Protein 3WMD (pdb70)

Foldseek 3Di:
DDWVLLQVLVVVLLVVLLVLDLCSNLVLADQFAWEPVAPPDDIQTGSVSSSVVSVFQSVQSKHKDKDRWGADPPVFKIKIKIKIKGQCPPCVVVCCVVVLAPQDVPSRRKMKIFIWMWIFGADPVSHTRYIHTHTGSVRMDIGD/DFFDDFVLLQVLVVVLLVVLLVLDLVSNLVQADQFAWEPVAPPDDIQTGSVSSSVVSVFCSVQNKHKDKDRWGADPPRFKIKIKIKIKGQCPPCVVVCVVVPLDPADPVRRPKMKIFIWMKIFTHGRVSHTRYIHTHTGSVRIDIGD

Solvent-accessible surface area: 12885 Å² total; per-residue (Å²): 69,93,23,138,22,9,29,99,54,1,43,43,3,6,132,52,4,37,82,38,74,28,97,33,0,14,99,3,15,3,117,85,0,42,1,30,29,3,10,40,48,115,78,32,81,25,103,110,45,2,78,63,37,7,81,49,8,29,58,0,126,7,136,18,120,37,40,144,11,0,0,0,37,43,62,42,29,0,0,0,31,3,31,3,48,0,45,4,72,66,12,0,62,76,15,25,148,114,57,27,21,166,42,30,152,54,51,58,115,2,82,0,59,12,35,3,0,9,9,0,93,3,28,92,83,0,48,5,84,30,3,55,7,4,2,0,45,34,10,12,76,39,86,85,129,214,117,15,82,19,118,41,3,21,151,60,2,45,40,4,6,138,67,5,56,80,38,74,23,85,25,0,7,85,3,3,0,85,114,1,41,2,31,26,1,11,40,52,109,75,34,70,16,57,122,41,0,83,61,41,8,90,46,5,31,58,0,136,8,147,14,1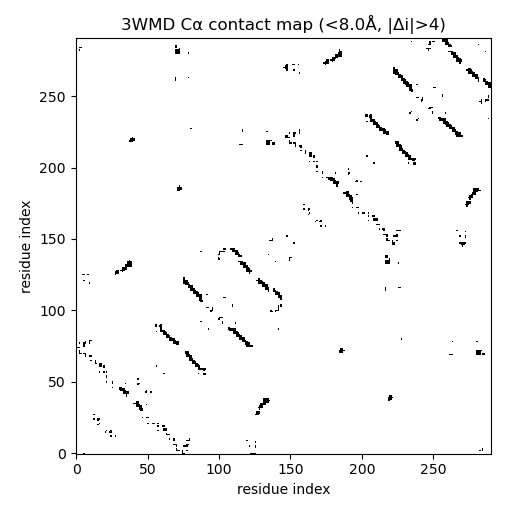38,36,42,110,1,0,0,0,38,41,34,26,21,0,0,0,26,5,48,6,41,6,46,8,78,72,12,0,58,85,14,30,161,120,58,23,26,135,59,17,144,53,55,60,106,1,114,1,49,16,32,5,0,11,11,0,100,0,31,53,78,4,48,1,124,44,3,63,6,6,1,0,47,59,12,12,68,22,74,77

CATH classification: 3.10.450.50

B-factor: mean 42.02, std 10.98, range [19.65, 90.3]

Radius of gyration: 19.84 Å; Cα contacts (8 Å, |Δi|>4): 700; chains: 2; bounding box: 39×44×58 Å

Organism: Streptomyces virginiae (NCBI:txid1961)

Structure (mmCIF, N/CA/C/O backbone):
data_3WMD
#
_entry.id   3WMD
#
_cell.length_a   38.784
_cell.length_b   56.610
_cell.length_c   106.973
_cell.angle_alpha   90.00
_cell.angle_beta   90.00
_cell.angle_gamma   90.00
#
_symmetry.space_group_name_H-M   'P 21 21 21'
#
loop_
_entity.id
_entity.type
_entity.pdbx_description
1 polymer 'Probable monensin biosynthesis isomerase'
2 water water
#
loop_
_atom_site.group_PDB
_atom_site.id
_atom_site.type_symbol
_atom_site.label_atom_id
_atom_site.label_alt_id
_atom_site.label_comp_id
_atom_site.label_asym_id
_atom_site.label_entity_id
_atom_site.label_seq_id
_atom_site.pdbx_PDB_ins_code
_atom_site.Cartn_x
_atom_site.Cartn_y
_atom_site.Cartn_z
_atom_site.occupancy
_atom_site.B_iso_or_equiv
_atom_site.auth_seq_id
_atom_site.auth_comp_id
_atom_site.auth_asym_id
_atom_site.auth_atom_id
_atom_site.pdbx_PDB_model_num
ATOM 1 N N . MET A 1 17 ? 27.182 37.786 31.629 1.00 38.93 1 MET A N 1
ATOM 2 C CA . MET A 1 17 ? 25.937 38.529 31.461 1.00 47.64 1 MET A CA 1
ATOM 3 C C . MET A 1 17 ? 25.100 38.561 32.733 1.00 32.12 1 MET A C 1
ATOM 4 O O . MET A 1 17 ? 24.718 37.517 33.263 1.00 41.47 1 MET A O 1
ATOM 9 N N . ASN A 1 18 ? 24.817 39.768 33.214 1.00 30.20 2 ASN A N 1
ATOM 10 C CA . ASN A 1 18 ? 23.901 39.955 34.332 1.00 34.36 2 ASN A CA 1
ATOM 11 C C . ASN A 1 18 ? 22.479 39.637 33.870 1.00 36.84 2 ASN A C 1
ATOM 12 O O . ASN A 1 18 ? 22.253 39.434 32.676 1.00 31.89 2 ASN A O 1
ATOM 17 N N . GLU A 1 19 ? 21.530 39.593 34.805 1.00 33.38 3 GLU A N 1
ATOM 18 C CA . GLU A 1 19 ? 20.152 39.192 34.495 1.00 37.14 3 GLU A CA 1
ATOM 19 C C . GLU A 1 19 ? 19.479 40.161 33.506 1.00 32.13 3 GLU A C 1
ATOM 20 O O . GLU A 1 19 ? 18.909 39.746 32.500 1.00 44.32 3 GLU A O 1
ATOM 26 N N . PHE A 1 20 ? 19.558 41.445 33.836 1.00 33.50 4 PHE A N 1
ATOM 27 C CA . PHE A 1 20 ? 19.128 42.568 33.034 1.00 39.82 4 PHE A CA 1
ATOM 28 C C . PHE A 1 20 ? 19.554 42.416 31.573 1.00 38.13 4 PHE A C 1
ATOM 29 O O . PHE A 1 20 ? 18.723 42.470 30.672 1.00 35.28 4 PHE A O 1
ATOM 37 N N . ALA A 1 21 ? 20.859 42.267 31.349 1.00 32.79 5 ALA A N 1
ATOM 38 C CA . ALA A 1 21 ? 21.417 42.054 30.012 1.00 36.78 5 ALA A CA 1
ATOM 39 C C . ALA A 1 21 ? 20.787 40.851 29.311 1.00 30.84 5 ALA A C 1
ATOM 40 O O . ALA A 1 21 ? 20.392 40.927 28.141 1.00 31.52 5 ALA A O 1
ATOM 42 N N . ARG A 1 22 ? 20.716 39.735 30.031 1.00 30.36 6 ARG A N 1
ATOM 43 C CA . ARG A 1 22 ? 20.149 38.505 29.494 1.00 32.90 6 ARG A CA 1
ATOM 44 C C . ARG A 1 22 ? 18.691 38.665 29.076 1.00 33.11 6 ARG A C 1
ATOM 45 O O . ARG A 1 22 ? 18.274 38.138 28.041 1.00 27.36 6 ARG A O 1
ATOM 53 N N . LYS A 1 23 ? 17.925 39.388 29.887 1.00 29.74 7 LYS A N 1
ATOM 54 C CA . LYS A 1 23 ? 16.512 39.627 29.608 1.00 33.63 7 LYS A CA 1
ATOM 55 C C . LYS A 1 23 ? 16.326 40.426 28.335 1.00 35.52 7 LYS A C 1
ATOM 56 O O . LYS A 1 23 ? 15.429 40.161 27.539 1.00 39.84 7 LYS A O 1
ATOM 62 N N . LYS A 1 24 ? 17.182 41.417 28.147 1.00 42.81 8 LYS A N 1
ATOM 63 C CA . LYS A 1 24 ? 17.031 42.322 27.021 1.00 37.98 8 LYS A CA 1
ATOM 64 C C . LYS A 1 24 ? 17.393 41.687 25.707 1.00 37.45 8 LYS A C 1
ATOM 65 O O . LYS A 1 24 ? 16.811 42.005 24.666 1.00 33.57 8 LYS A O 1
ATOM 71 N N . ARG A 1 25 ? 18.401 40.828 25.753 1.00 28.15 9 ARG A N 1
ATOM 72 C CA . ARG A 1 25 ? 18.780 40.044 24.593 1.00 35.26 9 ARG A CA 1
ATOM 73 C C . ARG A 1 25 ? 17.610 39.164 24.178 1.00 33.91 9 ARG A C 1
ATOM 74 O O . ARG A 1 25 ? 17.309 39.037 22.993 1.00 28.80 9 ARG A O 1
ATOM 82 N N . ALA A 1 26 ? 16.955 38.558 25.163 1.00 33.66 10 ALA A N 1
ATOM 83 C CA . ALA A 1 26 ? 15.785 37.728 24.905 1.00 34.97 10 ALA A CA 1
ATOM 84 C C . ALA A 1 26 ? 14.720 38.535 24.170 1.00 25.80 10 ALA A C 1
ATOM 85 O O . ALA A 1 26 ? 14.160 38.078 23.173 1.00 33.94 10 ALA A O 1
ATOM 87 N N . LEU A 1 27 ? 14.453 39.738 24.670 1.00 29.77 11 LEU A N 1
ATOM 88 C CA . LEU A 1 27 ? 13.536 40.671 24.018 1.00 31.21 11 LEU A CA 1
ATOM 89 C C . LEU A 1 27 ? 14.025 41.063 22.628 1.00 35.44 11 LEU A C 1
ATOM 90 O O . LEU A 1 27 ? 13.233 41.183 21.689 1.00 27.78 11 LEU A O 1
ATOM 95 N N . GLU A 1 28 ? 15.334 41.278 22.507 1.00 31.79 12 GLU A N 1
ATOM 96 C CA . GLU A 1 28 ? 15.932 41.674 21.238 1.00 26.92 12 GLU A CA 1
ATOM 97 C C . GLU A 1 28 ? 15.689 40.624 20.158 1.00 26.39 12 GLU A C 1
ATOM 98 O O . GLU A 1 28 ? 15.542 40.955 18.983 1.00 29.71 12 GLU A O 1
ATOM 104 N N . HIS A 1 29 ? 15.638 39.358 20.562 1.00 25.90 13 HIS A N 1
ATOM 105 C CA . HIS A 1 29 ? 15.406 38.267 19.622 1.00 30.68 13 HIS A CA 1
ATOM 106 C C . HIS A 1 29 ? 14.031 38.388 18.973 1.00 30.81 13 HIS A C 1
ATOM 107 O O . HIS A 1 29 ? 13.874 38.166 17.771 1.00 27.90 13 HIS A O 1
ATOM 114 N N . SER A 1 30 ? 13.036 38.743 19.777 1.00 28.09 14 SER A N 1
ATOM 115 C CA . SER A 1 30 ? 11.684 38.947 19.268 1.00 39.16 14 SER A CA 1
ATOM 116 C C . SER A 1 30 ? 11.625 40.173 18.355 1.00 33.49 14 SER A C 1
ATOM 117 O O . SER A 1 30 ? 10.933 40.169 17.333 1.00 35.21 14 SER A O 1
ATOM 120 N N . ARG A 1 31 ? 12.355 41.218 18.734 1.00 32.36 15 ARG A N 1
ATOM 121 C CA . ARG A 1 31 ? 12.401 42.461 17.966 1.00 30.77 15 ARG A CA 1
ATOM 122 C C . ARG A 1 31 ? 12.957 42.264 16.566 1.00 28.32 15 ARG A C 1
ATOM 123 O O . ARG A 1 31 ? 12.434 42.822 15.601 1.00 28.76 15 ARG A O 1
ATOM 131 N N . ARG A 1 32 ? 14.028 41.484 16.457 1.00 30.42 16 ARG A N 1
ATOM 132 C CA . ARG A 1 32 ? 14.678 41.283 15.168 1.00 29.56 16 ARG A CA 1
ATOM 133 C C . ARG A 1 32 ? 13.869 40.353 14.276 1.00 25.41 16 ARG A C 1
ATOM 134 O O . ARG A 1 32 ? 13.867 40.496 13.049 1.00 24.44 16 ARG A O 1
ATOM 142 N N . ILE A 1 33 ? 13.173 39.404 14.891 1.00 29.52 17 ILE A N 1
ATOM 143 C CA . ILE A 1 33 ? 12.228 38.587 14.145 1.00 39.47 17 ILE A CA 1
ATOM 144 C C . ILE A 1 33 ? 11.149 39.486 13.546 1.00 26.05 17 ILE A C 1
ATOM 145 O O . ILE A 1 33 ? 10.850 39.398 12.350 1.00 30.00 17 ILE A O 1
ATOM 150 N N . ASN A 1 34 ? 10.588 40.366 14.372 1.00 35.91 18 ASN A N 1
ATOM 151 C CA . ASN A 1 34 ? 9.557 41.298 13.917 1.00 35.48 18 ASN A CA 1
ATOM 152 C C . ASN A 1 34 ? 10.044 42.251 12.827 1.00 35.32 18 ASN A C 1
ATOM 153 O O . ASN A 1 34 ? 9.287 42.618 11.930 1.00 29.84 18 ASN A O 1
ATOM 158 N N . ALA A 1 35 ? 11.310 42.651 12.911 1.00 27.05 19 ALA A N 1
ATOM 159 C CA . ALA A 1 35 ? 11.900 43.547 11.922 1.00 31.61 19 ALA A CA 1
ATOM 160 C C . ALA A 1 35 ? 11.996 42.875 10.558 1.00 27.34 19 ALA A C 1
ATOM 161 O O . ALA A 1 35 ? 11.924 43.539 9.521 1.00 31.94 19 ALA A O 1
ATOM 163 N N . GLY A 1 36 ? 12.184 41.560 10.559 1.00 34.15 20 GLY A N 1
ATOM 164 C CA . GLY A 1 36 ? 12.184 40.799 9.324 1.00 33.92 20 GLY A CA 1
ATOM 165 C C . GLY A 1 36 ? 13.517 40.674 8.605 1.00 37.33 20 GLY A C 1
ATOM 166 O O . GLY A 1 36 ? 13.583 40.063 7.540 1.00 39.78 20 GLY A O 1
ATOM 167 N N . ASP A 1 37 ? 14.580 41.245 9.164 1.00 31.24 21 ASP A N 1
ATOM 168 C CA . ASP A 1 37 ? 15.895 41.115 8.539 1.00 33.93 21 ASP A CA 1
ATOM 169 C C . ASP A 1 37 ? 16.596 39.828 8.962 1.00 32.71 21 ASP A C 1
ATOM 170 O O . ASP A 1 37 ? 16.904 39.636 10.141 1.00 36.11 21 ASP A O 1
ATOM 175 N N . LEU A 1 38 ? 16.858 38.960 7.986 1.00 33.26 22 LEU A N 1
ATOM 176 C CA . LEU A 1 38 ? 17.468 37.658 8.240 1.00 34.66 22 LEU A CA 1
ATOM 177 C C . LEU A 1 38 ? 18.808 37.757 8.959 1.00 31.20 22 LEU A C 1
ATOM 178 O O . LEU A 1 38 ? 18.989 37.168 10.027 1.00 30.76 22 LEU A O 1
ATOM 183 N N . ASP A 1 39 ? 19.743 38.497 8.365 1.00 33.56 23 ASP A N 1
ATOM 184 C CA . ASP A 1 39 ? 21.091 38.634 8.915 1.00 30.81 23 ASP A CA 1
ATOM 185 C C . ASP A 1 39 ? 21.111 39.094 10.374 1.00 30.63 23 ASP A C 1
ATOM 186 O O . ASP A 1 39 ? 21.863 38.564 11.190 1.00 34.81 23 ASP A O 1
ATOM 191 N N . ALA A 1 40 ? 20.281 40.078 10.698 1.00 27.88 24 ALA A N 1
ATOM 192 C CA . ALA A 1 40 ? 20.241 40.632 12.050 1.00 25.12 24 ALA A CA 1
ATOM 193 C C . ALA A 1 40 ? 19.837 39.610 13.116 1.00 33.50 24 ALA A C 1
ATOM 194 O O . ALA A 1 40 ? 20.377 39.619 14.225 1.00 31.84 24 ALA A O 1
ATOM 196 N N . ILE A 1 41 ? 18.882 38.743 12.782 1.00 26.00 25 ILE A N 1
ATOM 197 C CA . ILE A 1 41 ? 18.492 37.646 13.665 1.00 25.48 25 ILE A CA 1
ATOM 198 C C . ILE A 1 41 ? 19.638 36.654 13.863 1.00 22.76 25 ILE A C 1
ATOM 199 O O . ILE A 1 41 ? 20.022 36.349 14.994 1.00 25.65 25 ILE A O 1
ATOM 204 N N . ILE A 1 42 ? 20.165 36.142 12.754 1.00 23.28 26 ILE A N 1
ATOM 205 C CA . ILE A 1 42 ? 21.241 35.153 12.776 1.00 31.82 26 ILE A CA 1
ATOM 206 C C . ILE A 1 42 ? 22.464 35.688 13.521 1.00 27.94 26 ILE A C 1
ATOM 207 O O . ILE A 1 42 ? 23.191 34.942 14.183 1.00 28.52 26 ILE A O 1
ATOM 212 N N . ASP A 1 43 ? 22.668 36.995 13.415 1.00 26.92 27 ASP A N 1
ATOM 213 C CA . ASP A 1 43 ? 23.767 37.681 14.081 1.00 31.81 27 ASP A CA 1
ATOM 214 C C . ASP A 1 43 ? 23.710 37.531 15.603 1.00 33.31 27 ASP A C 1
ATOM 215 O O . ASP A 1 43 ? 24.712 37.718 16.293 1.00 29.05 27 ASP A O 1
ATOM 220 N N . LEU A 1 44 ? 22.534 37.194 16.125 1.00 26.86 28 LEU A N 1
ATOM 221 C CA . LEU A 1 44 ? 22.368 36.973 17.559 1.00 29.57 28 LEU A CA 1
ATOM 222 C C . LEU A 1 44 ? 22.927 35.625 18.003 1.00 33.73 28 LEU A C 1
ATOM 223 O O . LEU A 1 44 ? 23.127 35.387 19.198 1.00 34.87 28 LEU A O 1
ATOM 228 N N . TYR A 1 45 ? 23.187 34.748 17.039 1.00 30.25 29 TYR A N 1
ATOM 229 C CA . TYR A 1 45 ? 23.575 33.374 17.339 1.00 33.12 29 TYR A CA 1
ATOM 230 C C . TYR A 1 45 ? 25.082 33.142 17.359 1.00 39.32 29 TYR A C 1
ATOM 231 O O . TYR A 1 45 ? 25.826 33.669 16.525 1.00 33.08 29 TYR A O 1
ATOM 240 N N . ALA A 1 46 ? 25.523 32.343 18.324 1.00 39.15 30 ALA A N 1
ATOM 241 C CA . ALA A 1 46 ? 26.909 31.910 18.392 1.00 33.52 30 ALA A CA 1
ATOM 242 C C . ALA A 1 46 ? 27.231 31.017 17.195 1.00 40.01 30 ALA A C 1
ATOM 243 O O . ALA A 1 46 ? 26.347 30.352 16.659 1.00 33.14 30 ALA A O 1
ATOM 245 N N . PRO A 1 47 ? 28.504 31.007 16.769 1.00 41.34 31 PRO A N 1
ATOM 246 C CA . PRO A 1 47 ? 28.985 30.218 15.628 1.00 38.41 31 PRO A CA 1
ATOM 247 C C . PRO A 1 47 ? 28.552 28.752 15.656 1.00 43.06 31 PRO A C 1
ATOM 248 O O . PRO A 1 47 ? 28.381 28.147 14.595 1.00 47.30 31 PRO A O 1
ATOM 252 N N . ASP A 1 48 ? 28.376 28.199 16.854 1.00 41.91 32 ASP A N 1
ATOM 253 C CA . ASP A 1 48 ? 28.012 26.796 17.022 1.00 42.03 32 ASP A CA 1
ATOM 254 C C . ASP A 1 48 ? 26.653 26.643 17.699 1.00 40.91 32 ASP A C 1
ATOM 255 O O . ASP A 1 48 ? 26.381 25.622 18.333 1.00 34.78 32 ASP A O 1
ATOM 260 N N . ALA A 1 49 ? 25.810 27.662 17.571 1.00 40.15 33 ALA A N 1
ATOM 261 C CA . ALA A 1 49 ? 24.511 27.672 18.233 1.00 33.32 33 ALA A CA 1
ATOM 262 C C . ALA A 1 49 ? 23.687 26.439 17.887 1.00 33.85 33 ALA A C 1
ATOM 263 O O . ALA A 1 49 ? 23.827 25.870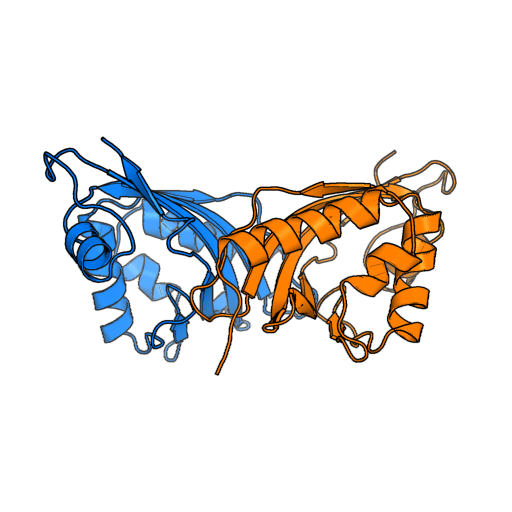 16.803 1.00 30.21 33 ALA A O 1
ATOM 265 N N . VAL A 1 50 ? 22.834 26.029 18.819 1.00 31.25 34 VAL A N 1
ATOM 266 C CA . VAL A 1 50 ? 21.905 24.935 18.580 1.00 28.88 34 VAL A CA 1
ATOM 267 C C . VAL A 1 50 ? 20.498 25.462 18.796 1.00 30.64 34 VAL A C 1
ATOM 268 O O . VAL A 1 50 ? 20.213 26.088 19.815 1.00 28.49 34 VAL A O 1
ATOM 272 N N . LEU A 1 51 ? 19.625 25.228 17.826 1.00 24.34 35 LEU A N 1
ATOM 273 C CA . LEU A 1 51 ? 18.249 25.685 17.932 1.00 35.00 35 LEU A CA 1
ATOM 274 C C . LEU A 1 51 ? 17.321 24.483 17.872 1.00 29.33 35 LEU A C 1
ATOM 275 O O . LEU A 1 51 ? 17.494 23.591 17.036 1.00 28.62 35 LEU A O 1
ATOM 280 N N . GLU A 1 52 ? 16.360 24.443 18.787 1.00 37.03 36 GLU A N 1
ATOM 281 C CA . GLU A 1 52 ? 15.320 23.428 18.759 1.00 28.33 36 GLU A CA 1
ATOM 282 C C . GLU A 1 52 ? 13.970 24.122 18.662 1.00 37.09 36 GLU A C 1
ATOM 283 O O . GLU A 1 52 ? 13.515 24.757 19.616 1.00 35.55 36 GLU A O 1
ATOM 289 N N . ASP A 1 53 ? 13.341 24.011 17.499 1.00 32.98 37 ASP A N 1
ATOM 290 C CA . ASP A 1 53 ? 12.085 24.704 17.249 1.00 38.47 37 ASP A CA 1
ATOM 291 C C . ASP A 1 53 ? 11.229 23.913 16.269 1.00 34.14 37 ASP A C 1
ATOM 292 O O . ASP A 1 53 ? 11.385 24.043 15.052 1.00 35.08 37 ASP A O 1
ATOM 297 N N . PRO A 1 54 ? 10.308 23.098 16.802 1.00 29.69 38 PRO A N 1
ATOM 298 C CA . PRO A 1 54 ? 10.051 22.993 18.242 1.00 33.61 38 PRO A CA 1
ATOM 299 C C . PRO A 1 54 ? 10.944 21.964 18.923 1.00 32.37 38 PRO A C 1
ATOM 300 O O . PRO A 1 54 ? 11.604 21.176 18.245 1.00 29.98 38 PRO A O 1
ATOM 304 N N . VAL A 1 55 ? 10.955 21.978 20.253 1.00 28.77 39 VAL A N 1
ATOM 305 C CA . VAL A 1 55 ? 11.643 20.950 21.027 1.00 34.33 39 VAL A CA 1
ATOM 306 C C . VAL A 1 55 ? 10.943 19.614 20.802 1.00 38.64 39 VAL A C 1
ATOM 307 O O . VAL A 1 55 ? 9.716 19.528 20.879 1.00 33.90 39 VAL A O 1
ATOM 311 N N . GLY A 1 56 ? 11.720 18.575 20.518 1.00 32.24 40 GLY A N 1
ATOM 312 C CA . GLY A 1 56 ? 11.152 17.279 20.191 1.00 33.35 40 GLY A CA 1
ATOM 313 C C . GLY A 1 56 ? 11.439 16.911 18.749 1.00 41.69 40 GLY A C 1
ATOM 314 O O . GLY A 1 56 ? 11.270 15.760 18.339 1.00 41.89 40 GLY A O 1
ATOM 315 N N . LEU A 1 57 ? 11.870 17.903 17.977 1.00 39.86 41 LEU A N 1
ATOM 316 C CA . LEU A 1 57 ? 12.289 17.684 16.600 1.00 34.70 41 LEU A CA 1
ATOM 317 C C . LEU A 1 57 ? 13.809 17.740 16.541 1.00 43.50 41 LEU A C 1
ATOM 318 O O . LEU A 1 57 ? 14.447 18.236 17.472 1.00 38.12 41 LEU A O 1
ATOM 323 N N . PRO A 1 58 ? 14.403 17.205 15.466 1.00 43.31 42 PRO A N 1
ATOM 324 C CA . PRO A 1 58 ? 15.864 17.264 15.384 1.00 44.60 42 PRO A CA 1
ATOM 325 C C . PRO A 1 58 ? 16.391 18.697 15.428 1.00 43.25 42 PRO A C 1
ATOM 326 O O . PRO A 1 58 ? 15.906 19.565 14.700 1.00 36.83 42 PRO A O 1
ATOM 330 N N . PRO A 1 59 ? 17.376 18.942 16.298 1.00 40.88 43 PRO A N 1
ATOM 331 C CA . PRO A 1 59 ? 18.038 20.239 16.457 1.00 44.19 43 PRO A CA 1
ATOM 332 C C . PRO A 1 59 ? 18.495 20.821 15.126 1.00 36.76 43 PRO A C 1
ATOM 333 O O . PRO A 1 59 ? 18.934 20.083 14.245 1.00 36.67 43 PRO A O 1
ATOM 337 N N . VAL A 1 60 ? 18.358 22.134 14.978 1.00 37.61 44 VAL A N 1
ATOM 338 C CA . VAL A 1 60 ? 18.938 22.846 13.850 1.00 37.97 44 VAL A CA 1
ATOM 339 C C . VAL A 1 60 ? 20.249 23.427 14.348 1.00 34.66 44 VAL A C 1
ATOM 340 O O . VAL A 1 60 ? 20.289 24.060 15.404 1.00 31.75 44 VAL A O 1
ATOM 344 N N . THR A 1 61 ? 21.329 23.193 13.612 1.00 38.39 45 THR A N 1
ATOM 345 C CA . THR A 1 61 ? 22.633 23.673 14.048 1.00 33.16 45 THR A CA 1
ATOM 346 C C . THR A 1 61 ? 23.468 24.154 12.867 1.00 40.32 45 THR A C 1
ATOM 347 O O . THR A 1 61 ? 23.426 23.568 11.782 1.00 42.30 45 THR A O 1
ATOM 351 N N . GLY A 1 62 ? 24.212 25.234 13.076 1.00 42.26 46 GLY A N 1
ATOM 352 C CA . GLY A 1 62 ? 25.008 25.812 12.011 1.00 38.61 46 GLY A CA 1
ATOM 353 C C . GLY A 1 62 ? 24.342 26.998 11.336 1.00 47.45 46 GLY A C 1
ATOM 354 O O . GLY A 1 62 ? 23.132 26.997 11.097 1.00 37.94 46 GLY A O 1
ATOM 355 N N . HIS A 1 63 ? 25.158 28.007 11.042 1.00 40.42 47 HIS A N 1
ATOM 356 C CA . HIS A 1 63 ? 24.778 29.223 10.323 1.00 41.20 47 HIS A CA 1
ATOM 357 C C . HIS A 1 63 ? 23.797 28.989 9.173 1.00 42.23 47 HIS A C 1
ATOM 358 O O . HIS A 1 63 ? 22.773 29.664 9.057 1.00 38.94 47 HIS A O 1
ATOM 365 N N . ASP A 1 64 ? 24.113 28.014 8.331 1.00 47.12 48 ASP A N 1
ATOM 366 C CA . ASP A 1 64 ? 23.374 27.801 7.095 1.00 37.14 48 ASP A CA 1
ATOM 367 C C . ASP A 1 64 ? 22.008 27.149 7.321 1.00 43.51 48 ASP A C 1
ATOM 368 O O . ASP A 1 64 ? 21.033 27.473 6.640 1.00 32.72 48 ASP A O 1
ATOM 373 N N . ALA A 1 65 ? 21.934 26.241 8.286 1.00 34.50 49 ALA A N 1
ATOM 374 C CA . ALA A 1 65 ? 20.666 25.612 8.633 1.00 32.82 49 ALA A CA 1
ATOM 375 C C . ALA A 1 65 ? 19.787 26.555 9.459 1.00 34.73 49 ALA A C 1
ATOM 376 O O . ALA A 1 65 ? 18.558 26.432 9.468 1.00 35.23 49 ALA A O 1
ATOM 378 N N . LEU A 1 66 ? 20.425 27.488 10.161 1.00 30.69 50 LEU A N 1
ATOM 379 C CA . LEU A 1 66 ? 19.705 28.501 10.929 1.00 39.61 50 LEU A CA 1
ATOM 380 C C . LEU A 1 66 ? 19.013 29.485 9.995 1.00 33.09 50 LEU A C 1
ATOM 381 O O . LEU A 1 66 ? 17.891 29.912 10.256 1.00 33.86 50 LEU A O 1
ATOM 386 N N . ARG A 1 67 ? 19.693 29.846 8.910 1.00 35.69 51 ARG A N 1
ATOM 387 C CA . ARG A 1 67 ? 19.107 30.706 7.883 1.00 36.31 51 ARG A CA 1
ATOM 388 C C . ARG A 1 67 ? 17.916 30.028 7.203 1.00 38.41 51 ARG A C 1
ATOM 389 O O . ARG A 1 67 ? 16.852 30.631 7.032 1.00 29.13 51 ARG A O 1
ATOM 397 N N . ALA A 1 68 ? 18.101 28.770 6.817 1.00 30.60 52 ALA A N 1
ATOM 398 C CA . ALA A 1 68 ? 17.043 28.016 6.153 1.00 36.66 52 ALA A CA 1
ATOM 399 C C . ALA A 1 68 ? 15.861 27.751 7.083 1.00 29.78 52 ALA A C 1
ATOM 400 O O . ALA A 1 68 ? 14.751 27.495 6.622 1.00 40.40 52 ALA A O 1
ATOM 402 N N . HIS A 1 69 ? 16.096 27.808 8.391 1.00 34.19 53 HIS A N 1
ATOM 403 C CA . HIS A 1 69 ? 15.008 27.654 9.349 1.00 33.23 53 HIS A CA 1
ATOM 404 C C . HIS A 1 69 ? 14.159 28.917 9.428 1.00 35.20 53 HIS A C 1
ATOM 405 O O . HIS A 1 69 ? 12.934 28.842 9.492 1.00 31.59 53 HIS A O 1
ATOM 412 N N . TYR A 1 70 ? 14.814 30.076 9.427 1.00 31.94 54 TYR A N 1
ATOM 413 C CA . TYR A 1 70 ? 14.116 31.348 9.607 1.00 32.70 54 TYR A CA 1
ATOM 414 C C . TYR A 1 70 ? 13.571 31.955 8.309 1.00 35.97 54 TYR A C 1
ATOM 415 O O . TYR A 1 70 ? 12.642 32.764 8.343 1.00 34.80 54 TYR A O 1
ATOM 424 N N . GLU A 1 71 ? 14.135 31.557 7.172 1.00 34.33 55 GLU A N 1
ATOM 425 C CA . GLU A 1 71 ? 13.719 32.110 5.878 1.00 39.92 55 GLU A CA 1
ATOM 426 C C . GLU A 1 71 ? 12.225 31.925 5.534 1.00 35.31 55 GLU A C 1
ATOM 427 O O . GLU A 1 71 ? 11.569 32.875 5.105 1.00 36.43 55 GLU A O 1
ATOM 433 N N . PRO A 1 72 ? 11.676 30.712 5.722 1.00 37.54 56 PRO A N 1
ATOM 434 C CA . PRO A 1 72 ? 10.235 30.594 5.458 1.00 34.49 56 PRO A CA 1
ATOM 435 C C . PRO A 1 72 ? 9.348 31.321 6.476 1.00 35.47 56 PRO A C 1
ATOM 436 O O . PRO A 1 72 ? 8.242 31.737 6.122 1.00 36.03 56 PRO A O 1
ATOM 440 N N . LEU A 1 73 ? 9.818 31.468 7.712 1.00 36.15 57 LEU A N 1
ATOM 441 C CA . LEU A 1 73 ? 9.066 32.208 8.724 1.00 31.44 57 LEU A CA 1
ATOM 442 C C . LEU A 1 73 ? 8.973 33.687 8.357 1.00 36.51 57 LEU A C 1
ATOM 443 O O . LEU A 1 73 ? 7.922 34.308 8.507 1.00 27.23 57 LEU A O 1
ATOM 448 N N . LEU A 1 74 ? 10.082 34.242 7.876 1.00 27.84 58 LEU A N 1
ATOM 449 C CA . LEU A 1 74 ? 10.132 35.638 7.443 1.00 30.68 58 LEU A CA 1
ATOM 450 C C . LEU A 1 74 ? 9.214 35.873 6.247 1.00 35.50 58 LEU A C 1
ATOM 451 O O . LEU A 1 74 ? 8.555 36.911 6.148 1.00 36.91 58 LEU A O 1
ATOM 456 N N . ALA A 1 75 ? 9.176 34.900 5.343 1.00 34.07 59 ALA A N 1
ATOM 457 C CA . ALA A 1 75 ? 8.282 34.954 4.193 1.00 31.89 59 ALA A CA 1
ATOM 458 C C . ALA A 1 75 ? 6.833 34.941 4.655 1.00 40.15 59 ALA A C 1
ATOM 459 O O . ALA A 1 75 ? 5.962 35.549 4.030 1.00 33.96 59 ALA A O 1
ATOM 461 N N . ALA A 1 76 ? 6.584 34.241 5.758 1.00 34.23 60 ALA A N 1
ATOM 462 C CA . ALA A 1 76 ? 5.250 34.162 6.341 1.00 38.76 60 ALA A CA 1
ATOM 463 C C . ALA A 1 76 ? 4.907 35.435 7.110 1.00 35.27 60 ALA A C 1
ATOM 464 O O . ALA A 1 76 ? 3.807 35.560 7.654 1.00 29.69 60 ALA A O 1
ATOM 466 N N . HIS A 1 77 ? 5.856 36.369 7.146 1.00 32.07 61 HIS A N 1
ATOM 467 C CA . HIS A 1 77 ? 5.692 37.647 7.843 1.00 36.55 61 HIS A CA 1
ATOM 468 C C . HIS A 1 77 ? 5.370 37.440 9.320 1.00 38.23 61 HIS A C 1
ATOM 469 O O . HIS A 1 77 ? 4.471 38.075 9.879 1.00 30.19 61 HIS A O 1
ATOM 476 N N . LEU A 1 78 ? 6.129 36.538 9.934 1.00 31.06 62 LEU A N 1
ATOM 477 C CA . LEU A 1 78 ? 5.987 36.199 11.344 1.00 29.51 62 LEU A CA 1
ATOM 478 C C . LEU A 1 78 ? 6.084 37.424 12.245 1.00 40.11 62 LEU A C 1
ATOM 479 O O . LEU A 1 78 ? 7.014 38.231 12.132 1.00 32.43 62 LEU A O 1
ATOM 484 N N . ARG A 1 79 ? 5.105 37.557 13.134 1.00 34.86 63 ARG A N 1
ATOM 485 C CA . ARG A 1 79 ? 5.089 38.628 14.121 1.00 37.17 63 ARG A CA 1
ATOM 486 C C . ARG A 1 79 ? 5.095 38.035 15.512 1.00 33.52 63 ARG A C 1
ATOM 487 O O . ARG A 1 79 ? 4.289 37.160 15.824 1.00 37.90 63 ARG A O 1
ATOM 495 N N . GLU A 1 80 ? 5.998 38.514 16.355 1.00 40.21 64 GLU A N 1
ATOM 496 C CA . GLU A 1 80 ? 6.039 38.029 17.723 1.00 42.43 64 GLU A CA 1
ATOM 497 C C . GLU A 1 80 ? 5.690 39.120 18.709 1.00 47.46 64 GLU A C 1
ATOM 498 O O . GLU A 1 80 ? 6.152 40.256 18.593 1.00 45.67 64 GLU A O 1
ATOM 504 N N . GLU A 1 81 ? 4.862 38.769 19.681 1.00 37.33 65 GLU A N 1
ATOM 505 C CA . GLU A 1 81 ? 4.700 39.624 20.835 1.00 41.14 65 GLU A CA 1
ATOM 506 C C . GLU A 1 81 ? 5.231 38.917 22.070 1.00 45.46 65 GLU A C 1
ATOM 507 O O . GLU A 1 81 ? 4.815 37.808 22.428 1.00 45.00 65 GLU A O 1
ATOM 513 N N . ALA A 1 82 ? 6.191 39.567 22.700 1.00 43.96 66 ALA A N 1
ATOM 514 C CA . ALA A 1 82 ? 6.877 38.953 23.808 1.00 43.95 66 ALA A CA 1
ATOM 515 C C . ALA A 1 82 ? 6.339 39.476 25.125 1.00 42.63 66 ALA A C 1
ATOM 516 O O . ALA A 1 82 ? 6.043 40.664 25.267 1.00 42.79 66 ALA A O 1
ATOM 518 N N . ALA A 1 83 ? 6.206 38.570 26.084 1.00 42.09 67 ALA A N 1
ATOM 519 C CA . ALA A 1 83 ? 5.865 38.946 27.443 1.00 42.91 67 ALA A CA 1
ATOM 520 C C . ALA A 1 83 ? 7.151 39.335 28.156 1.00 40.56 67 ALA A C 1
ATOM 521 O O . ALA A 1 83 ? 8.228 39.325 27.557 1.00 42.67 67 ALA A O 1
ATOM 523 N N . GLU A 1 84 ? 7.047 39.675 29.434 1.00 42.39 68 GLU A N 1
ATOM 524 C CA . GLU A 1 84 ? 8.238 40.004 30.204 1.00 48.56 68 GLU A CA 1
ATOM 525 C C . GLU A 1 84 ? 9.015 38.742 30.568 1.00 41.06 68 GLU A C 1
ATOM 526 O O . GLU A 1 84 ? 8.453 37.790 31.110 1.00 38.89 68 GLU A O 1
ATOM 532 N N . PRO A 1 85 ? 10.318 38.735 30.266 1.00 41.86 69 PRO A N 1
ATOM 533 C CA . PRO A 1 85 ? 11.150 37.544 30.434 1.00 37.16 69 PRO A CA 1
ATOM 534 C C . PRO A 1 85 ? 11.550 37.373 31.888 1.00 39.12 69 PRO A C 1
ATOM 535 O O . PRO A 1 85 ? 11.320 38.274 32.696 1.00 37.09 69 PRO A O 1
ATOM 539 N N . VAL A 1 86 ? 12.124 36.219 32.213 1.00 30.04 70 VAL A N 1
ATOM 540 C CA . VAL A 1 86 ? 12.779 36.030 33.497 1.00 27.14 70 VAL A CA 1
ATOM 541 C C . VAL A 1 86 ? 14.189 35.554 33.221 1.00 34.16 70 VAL A C 1
ATOM 542 O O . VAL A 1 86 ? 14.498 35.112 32.113 1.00 29.08 70 VAL A O 1
ATOM 546 N N . ALA A 1 87 ? 15.046 35.658 34.227 1.00 31.93 71 ALA A N 1
ATOM 547 C CA . ALA A 1 87 ? 16.404 35.160 34.114 1.00 33.19 71 ALA A CA 1
ATOM 548 C C . ALA A 1 87 ? 16.629 34.080 35.159 1.00 32.56 71 ALA A C 1
ATOM 549 O O . ALA A 1 87 ? 16.048 34.121 36.244 1.00 36.31 71 ALA A O 1
ATOM 551 N N . GLY A 1 88 ? 17.470 33.108 34.835 1.00 31.54 72 GLY A N 1
ATOM 552 C CA . GLY A 1 88 ? 17.872 32.131 35.825 1.00 38.75 72 GLY A CA 1
ATOM 553 C C . GLY A 1 88 ? 19.042 32.667 36.626 1.00 40.34 72 GLY A C 1
ATOM 554 O O . GLY A 1 88 ? 19.798 33.510 36.139 1.00 47.96 72 GLY A O 1
ATOM 555 N N . GLN A 1 89 ? 19.196 32.180 37.854 1.00 37.93 73 GLN A N 1
ATOM 556 C CA . GLN A 1 89 ? 20.324 32.568 38.696 1.00 42.53 73 GLN A CA 1
ATOM 557 C C . GLN A 1 89 ? 21.556 31.749 38.340 1.00 34.37 73 GLN A C 1
ATOM 558 O O . GLN A 1 89 ? 22.256 31.259 39.229 1.00 38.11 73 GLN A O 1
ATOM 564 N N . ASP A 1 90 ? 21.826 31.602 37.046 1.00 45.52 74 ASP A N 1
ATOM 565 C CA . ASP A 1 90 ? 22.886 30.706 36.593 1.00 34.24 74 ASP A CA 1
ATOM 566 C C . ASP A 1 90 ? 23.803 31.332 35.545 1.00 40.77 74 ASP A C 1
ATOM 567 O O . ASP A 1 90 ? 24.591 30.631 34.902 1.00 44.52 74 ASP A O 1
ATOM 572 N N . ALA A 1 91 ? 23.668 32.644 35.367 1.00 43.30 75 ALA A N 1
ATOM 573 C CA . ALA A 1 91 ? 24.512 33.433 34.464 1.00 42.27 75 ALA A CA 1
ATOM 574 C C . ALA A 1 91 ? 24.318 33.201 32.961 1.00 44.85 75 ALA A C 1
ATOM 575 O O . ALA A 1 91 ? 24.961 33.874 32.156 1.00 45.73 75 ALA A O 1
ATOM 577 N N . THR A 1 92 ? 23.446 32.271 32.570 1.00 36.97 76 THR A N 1
ATOM 578 C CA . THR A 1 92 ? 23.262 31.994 31.141 1.00 36.96 76 THR A CA 1
ATOM 579 C C . THR A 1 92 ? 21.824 32.042 30.622 1.00 34.03 76 THR A C 1
ATOM 580 O O . THR A 1 92 ? 21.597 32.397 29.467 1.00 34.85 76 THR A O 1
ATOM 584 N N . HIS A 1 93 ? 20.858 31.677 31.458 1.00 37.44 77 HIS A N 1
ATOM 585 C CA . HIS A 1 93 ? 19.491 31.496 30.973 1.00 37.13 77 HIS A CA 1
ATOM 586 C C . HIS A 1 93 ? 18.610 32.741 31.021 1.00 33.24 77 HIS A C 1
ATOM 587 O O . HIS A 1 93 ? 18.693 33.553 31.946 1.00 32.88 77 HIS A O 1
ATOM 594 N N . ALA A 1 94 ? 17.776 32.877 29.994 1.00 32.92 78 ALA A N 1
ATOM 595 C CA . ALA A 1 94 ? 16.619 33.755 30.032 1.00 33.89 78 ALA A CA 1
ATOM 596 C C . ALA A 1 94 ? 15.473 32.983 29.405 1.00 32.15 78 ALA A C 1
ATOM 597 O O . ALA A 1 94 ? 15.656 32.300 28.395 1.00 32.20 78 ALA A O 1
ATOM 599 N N . LEU A 1 95 ? 14.299 33.070 30.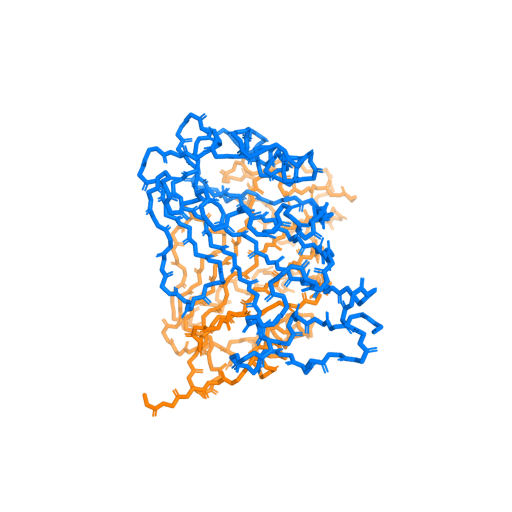015 1.00 30.30 79 LEU A N 1
ATOM 600 C CA . LEU A 1 95 ? 13.121 32.418 29.472 1.00 30.41 79 LEU A CA 1
ATOM 601 C C . LEU A 1 95 ? 12.123 33.491 29.094 1.00 36.71 79 LEU A C 1
ATOM 602 O O . LEU A 1 95 ? 12.009 34.509 29.777 1.00 34.59 79 LEU A O 1
ATOM 607 N N . ILE A 1 96 ? 11.408 33.272 28.000 1.00 32.83 80 ILE A N 1
ATOM 608 C CA . ILE A 1 96 ? 10.463 34.267 27.531 1.00 33.63 80 ILE A CA 1
ATOM 609 C C . ILE A 1 96 ? 9.273 33.600 26.860 1.00 30.88 80 ILE A C 1
ATOM 610 O O . ILE A 1 96 ? 9.428 32.654 26.087 1.00 30.30 80 ILE A O 1
ATOM 615 N N . GLN A 1 97 ? 8.077 34.073 27.185 1.00 33.44 81 GLN A N 1
ATOM 616 C CA . GLN A 1 97 ? 6.882 33.531 26.567 1.00 31.55 81 GLN A CA 1
ATOM 617 C C . GLN A 1 97 ? 6.566 34.335 25.318 1.00 33.22 81 GLN A C 1
ATOM 618 O O . GLN A 1 97 ? 6.598 35.568 25.338 1.00 37.49 81 GLN A O 1
ATOM 624 N N . ILE A 1 98 ? 6.257 33.632 24.235 1.00 29.75 82 ILE A N 1
ATOM 625 C CA . ILE A 1 98 ? 6.061 34.272 22.941 1.00 36.25 82 ILE A CA 1
ATOM 626 C C . ILE A 1 98 ? 4.758 33.856 22.263 1.00 39.86 82 ILE A C 1
ATOM 627 O O . ILE A 1 98 ? 4.501 32.670 22.041 1.00 36.53 82 ILE A O 1
ATOM 632 N N . SER A 1 99 ? 3.928 34.846 21.960 1.00 37.49 83 SER A N 1
ATOM 633 C CA . SER A 1 99 ? 2.751 34.621 21.139 1.00 40.99 83 SER A CA 1
ATOM 634 C C . SER A 1 99 ? 3.069 35.145 19.749 1.00 38.53 83 SER A C 1
ATOM 635 O O . SER A 1 99 ? 3.497 36.290 19.590 1.00 44.48 83 SER A O 1
ATOM 638 N N . SER A 1 100 ? 2.877 34.302 18.744 1.00 34.58 84 SER A N 1
ATOM 639 C CA . SER A 1 100 ? 3.256 34.665 17.391 1.00 37.93 84 SER A CA 1
ATOM 640 C C . SER A 1 100 ? 2.120 34.434 16.404 1.00 35.77 84 SER A C 1
ATOM 641 O O . SER A 1 100 ? 1.281 33.553 16.597 1.00 31.82 84 SER A O 1
ATOM 644 N N . VAL A 1 101 ? 2.089 35.249 15.356 1.00 33.91 85 VAL A N 1
ATOM 645 C CA . VAL A 1 101 ? 1.126 35.066 14.285 1.00 32.21 85 VAL A CA 1
ATOM 646 C C . VAL A 1 101 ? 1.842 35.221 12.945 1.00 36.18 85 VAL A C 1
ATOM 647 O O . VAL A 1 101 ? 2.729 36.068 12.786 1.00 33.62 85 VAL A O 1
ATOM 651 N N . MET A 1 102 ? 1.494 34.366 11.994 1.00 29.44 86 MET A N 1
ATOM 652 C CA . MET A 1 102 ? 2.119 34.413 10.684 1.00 34.89 86 MET A CA 1
ATOM 653 C C . MET A 1 102 ? 1.133 33.952 9.626 1.00 30.92 86 MET A C 1
ATOM 654 O O . MET A 1 102 ? 0.201 33.203 9.920 1.00 39.98 86 MET A O 1
ATOM 659 N N . ASP A 1 103 ? 1.334 34.418 8.400 1.00 31.82 87 ASP A N 1
ATOM 660 C CA . ASP A 1 103 ? 0.528 33.963 7.280 1.00 37.82 87 ASP A CA 1
ATOM 661 C C . ASP A 1 103 ? 0.654 32.452 7.157 1.00 42.30 87 ASP A C 1
ATOM 662 O O . ASP A 1 103 ? 1.716 31.884 7.426 1.00 34.44 87 ASP A O 1
ATOM 667 N N . TYR A 1 104 ? -0.437 31.800 6.771 1.00 36.42 88 TYR A N 1
ATOM 668 C CA . TYR A 1 104 ? -0.456 30.346 6.692 1.00 42.14 88 TYR A CA 1
ATOM 669 C C . TYR A 1 104 ? 0.614 29.809 5.741 1.00 36.76 88 TYR A C 1
ATOM 670 O O . TYR A 1 104 ? 1.249 28.793 6.018 1.00 40.42 88 TYR A O 1
ATOM 679 N N . LEU A 1 105 ? 0.815 30.503 4.627 1.00 33.98 89 LEU A N 1
ATOM 680 C CA . LEU A 1 105 ? 1.848 30.131 3.670 1.00 43.32 89 LEU A CA 1
ATOM 681 C C . LEU A 1 105 ? 3.147 30.866 4.016 1.00 36.54 89 LEU A C 1
ATOM 682 O O . LEU A 1 105 ? 3.113 32.022 4.439 1.00 37.83 89 LEU A O 1
ATOM 687 N N . PRO A 1 106 ? 4.304 30.216 3.816 1.00 39.10 90 PRO A N 1
ATOM 688 C CA . PRO A 1 106 ? 4.534 28.912 3.191 1.00 41.03 90 PRO A CA 1
ATOM 689 C C . PRO A 1 106 ? 4.713 27.748 4.168 1.00 40.51 90 PRO A C 1
ATOM 690 O O . PRO A 1 106 ? 4.880 26.622 3.704 1.00 45.12 90 PRO A O 1
ATOM 694 N N . VAL A 1 107 ? 4.681 27.998 5.475 1.00 44.13 91 VAL A N 1
ATOM 695 C CA . VAL A 1 107 ? 5.019 26.958 6.454 1.00 37.36 91 VAL A CA 1
ATOM 696 C C . VAL A 1 107 ? 3.827 26.089 6.870 1.00 41.78 91 VAL A C 1
ATOM 697 O O . VAL A 1 107 ? 3.991 24.902 7.164 1.00 39.62 91 VAL A O 1
ATOM 701 N N . GLY A 1 108 ? 2.638 26.686 6.900 1.00 36.38 92 GLY A N 1
ATOM 702 C CA . GLY A 1 108 ? 1.408 25.965 7.199 1.00 45.23 92 GLY A CA 1
ATOM 703 C C . GLY A 1 108 ? 1.279 24.570 6.613 1.00 44.15 92 GLY A C 1
ATOM 704 O O . GLY A 1 108 ? 1.071 23.606 7.351 1.00 48.12 92 GLY A O 1
ATOM 705 N N . PRO A 1 109 ? 1.401 24.455 5.282 1.00 46.61 93 PRO A N 1
ATOM 706 C CA . PRO A 1 109 ? 1.372 23.153 4.610 1.00 48.89 93 PRO A CA 1
ATOM 707 C C . PRO A 1 109 ? 2.319 22.123 5.226 1.00 46.72 93 PRO A C 1
ATOM 708 O O . PRO A 1 109 ? 1.967 20.945 5.261 1.00 47.94 93 PRO A O 1
ATOM 712 N N . LEU A 1 110 ? 3.488 22.549 5.695 1.00 44.03 94 LEU A N 1
ATOM 713 C CA . LEU A 1 110 ? 4.386 21.644 6.409 1.00 47.62 94 LEU A CA 1
ATOM 714 C C . LEU A 1 110 ? 3.709 21.137 7.682 1.00 50.94 94 LEU A C 1
ATOM 715 O O . LEU A 1 110 ? 3.610 19.927 7.898 1.00 50.08 94 LEU A O 1
ATOM 720 N N . TYR A 1 111 ? 3.233 22.063 8.510 1.00 48.72 95 TYR A N 1
ATOM 721 C CA . TYR A 1 111 ? 2.586 21.700 9.769 1.00 50.22 95 TYR A CA 1
ATOM 722 C C . TYR A 1 111 ? 1.386 20.779 9.536 1.00 53.82 95 TYR A C 1
ATOM 723 O O . TYR A 1 111 ? 1.244 19.754 10.207 1.00 55.71 95 TYR A O 1
ATOM 732 N N . ALA A 1 112 ? 0.543 21.141 8.571 1.00 49.20 96 ALA A N 1
ATOM 733 C CA . ALA A 1 112 ? -0.651 20.362 8.233 1.00 52.02 96 ALA A CA 1
ATOM 734 C C . ALA A 1 112 ? -0.315 18.928 7.835 1.00 57.57 96 ALA A C 1
ATOM 735 O O . ALA A 1 112 ? -1.079 17.999 8.103 1.00 61.66 96 ALA A O 1
ATOM 737 N N . GLU A 1 113 ? 0.833 18.763 7.188 1.00 54.14 97 GLU A N 1
ATOM 738 C CA . GLU A 1 113 ? 1.307 17.457 6.755 1.00 58.58 97 GLU A CA 1
ATOM 739 C C . GLU A 1 113 ? 1.525 16.546 7.960 1.00 60.53 97 GLU A C 1
ATOM 740 O O . GLU A 1 113 ? 0.977 15.445 8.031 1.00 65.50 97 GLU A O 1
ATOM 746 N N . ARG A 1 114 ? 2.322 17.026 8.909 1.00 58.61 98 ARG A N 1
ATOM 747 C CA . ARG A 1 114 ? 2.667 16.269 10.108 1.00 53.09 98 ARG A CA 1
ATOM 748 C C . ARG A 1 114 ? 1.463 16.024 11.012 1.00 59.99 98 ARG A C 1
ATOM 749 O O . ARG A 1 114 ? 1.543 15.255 11.970 1.00 63.66 98 ARG A O 1
ATOM 757 N N . GLY A 1 115 ? 0.352 16.689 10.713 1.00 52.03 99 GLY A N 1
ATOM 758 C CA . GLY A 1 115 ? -0.857 16.530 11.497 1.00 58.56 99 GLY A CA 1
ATOM 759 C C . GLY A 1 115 ? -0.867 17.389 12.747 1.00 57.90 99 GLY A C 1
ATOM 760 O O . GLY A 1 115 ? -1.407 16.991 13.780 1.00 62.68 99 GLY A O 1
ATOM 761 N N . TRP A 1 116 ? -0.272 18.574 12.650 1.00 51.97 100 TRP A N 1
ATOM 762 C CA . TRP A 1 116 ? -0.204 19.497 13.777 1.00 49.24 100 TRP A CA 1
ATOM 763 C C . TRP A 1 116 ? -1.364 20.482 13.716 1.00 53.91 100 TRP A C 1
ATOM 764 O O . TRP A 1 116 ? -1.675 21.158 14.699 1.00 48.79 100 TRP A O 1
ATOM 775 N N . LEU A 1 117 ? -1.995 20.557 12.548 1.00 54.91 101 LEU A N 1
ATOM 776 C CA . LEU A 1 117 ? -3.164 21.406 12.340 1.00 54.38 101 LEU A CA 1
ATOM 777 C C . LEU A 1 117 ? -3.910 20.966 11.083 1.00 59.30 101 LEU A C 1
ATOM 778 O O . LEU A 1 117 ? -3.344 20.288 10.228 1.00 60.11 101 LEU A O 1
ATOM 783 N N . LYS A 1 118 ? -5.176 21.351 10.971 1.00 55.86 102 LYS A N 1
ATOM 784 C CA . LYS A 1 118 ? -5.971 21.006 9.796 1.00 63.62 102 LYS A CA 1
ATOM 785 C C . LYS A 1 118 ? -5.910 22.109 8.741 1.00 59.73 102 LYS A C 1
ATOM 786 O O . LYS A 1 118 ? -6.227 23.265 9.022 1.00 59.32 102 LYS A O 1
ATOM 792 N N . ALA A 1 119 ? -5.507 21.736 7.529 1.00 59.94 103 ALA A N 1
ATOM 793 C CA . ALA A 1 119 ? -5.344 22.678 6.423 1.00 58.74 103 ALA A CA 1
ATOM 794 C C . ALA A 1 119 ? -6.636 23.433 6.114 1.00 61.69 103 ALA A C 1
ATOM 795 O O . ALA A 1 119 ? -7.708 22.834 6.058 1.00 64.84 103 ALA A O 1
ATOM 797 N N . PRO A 1 120 ? -6.532 24.753 5.887 1.00 56.01 104 PRO A N 1
ATOM 798 C CA . PRO A 1 120 ? -7.703 25.631 5.815 1.00 62.73 104 PRO A CA 1
ATOM 799 C C . PRO A 1 120 ? -8.349 25.692 4.434 1.00 62.03 104 PRO A C 1
ATOM 800 O O . PRO A 1 120 ? -7.852 25.090 3.481 1.00 58.85 104 PRO A O 1
ATOM 804 N N . ASP A 1 121 ? -9.462 26.419 4.349 1.00 70.25 105 ASP A N 1
ATOM 805 C CA . ASP A 1 121 ? -10.083 26.754 3.074 1.00 69.12 105 ASP A CA 1
ATOM 806 C C . ASP A 1 121 ? -9.656 28.147 2.635 1.00 69.80 105 ASP A C 1
ATOM 807 O O . ASP A 1 121 ? -10.455 29.083 2.678 1.00 80.85 105 ASP A O 1
ATOM 812 N N . ALA A 1 122 ? -8.397 28.293 2.238 1.00 68.11 106 ALA A N 1
ATOM 813 C CA . ALA A 1 122 ? -7.967 29.504 1.543 1.00 68.07 106 ALA A CA 1
ATOM 814 C C . ALA A 1 122 ? -6.797 29.239 0.575 1.00 69.38 106 ALA A C 1
ATOM 815 O O . ALA A 1 122 ? -6.989 29.313 -0.639 1.00 76.24 106 ALA A O 1
ATOM 817 N N . PRO A 1 123 ? -5.579 28.951 1.076 1.00 64.76 107 PRO A N 1
ATOM 818 C CA . PRO A 1 123 ? -4.891 29.125 2.359 1.00 50.62 107 PRO A CA 1
ATOM 819 C C . PRO A 1 123 ? -4.217 30.494 2.343 1.00 53.18 107 PRO A C 1
ATOM 820 O O . PRO A 1 123 ? -3.496 30.854 3.275 1.00 48.25 107 PRO A O 1
ATOM 824 N N . GLY A 1 124 ? -4.480 31.255 1.282 1.00 49.47 108 GLY A N 1
ATOM 825 C CA . GLY A 1 124 ? -3.780 32.500 1.016 1.00 47.45 108 GLY A CA 1
ATOM 826 C C . GLY A 1 124 ? -4.126 33.673 1.913 1.00 47.48 108 GLY A C 1
ATOM 827 O O . GLY A 1 124 ? -3.435 34.694 1.899 1.00 41.26 108 GLY A O 1
ATOM 828 N N . THR A 1 125 ? -5.196 33.537 2.690 1.00 47.80 109 THR A N 1
ATOM 829 C CA . THR A 1 125 ? -5.617 34.593 3.607 1.00 39.84 109 THR A CA 1
ATOM 830 C C . THR A 1 125 ? -5.591 34.098 5.048 1.00 41.70 109 THR A C 1
ATOM 831 O O . THR A 1 125 ? -5.707 34.882 5.992 1.00 43.60 109 THR A O 1
ATOM 835 N N . ALA A 1 126 ? -5.440 32.789 5.209 1.00 38.91 110 ALA A N 1
ATOM 836 C CA . ALA A 1 126 ? -5.415 32.179 6.530 1.00 36.09 110 ALA A CA 1
ATOM 837 C C . ALA A 1 126 ? -4.130 32.531 7.273 1.00 47.75 110 ALA A C 1
ATOM 838 O O . ALA A 1 126 ? -3.106 32.824 6.658 1.00 40.71 110 ALA A O 1
ATOM 840 N N . ARG A 1 127 ? -4.193 32.497 8.600 1.00 48.59 111 ARG A N 1
ATOM 841 C CA . ARG A 1 127 ? -3.046 32.832 9.432 1.00 43.76 111 ARG A CA 1
ATOM 842 C C . ARG A 1 127 ? -2.757 31.667 10.368 1.00 44.08 111 ARG A C 1
ATOM 843 O O . ARG A 1 127 ? -3.588 30.768 10.523 1.00 41.35 111 ARG A O 1
ATOM 851 N N . ILE A 1 128 ? -1.581 31.675 10.988 1.00 36.27 112 ILE A N 1
ATOM 852 C CA . ILE A 1 128 ? -1.260 30.676 12.001 1.00 30.50 112 ILE A CA 1
ATOM 853 C C . ILE A 1 128 ? -0.858 31.348 13.300 1.00 36.63 112 ILE A C 1
ATOM 854 O O . ILE A 1 128 ? 0.085 32.144 13.339 1.00 32.32 112 ILE A O 1
ATOM 859 N N . HIS A 1 129 ? -1.579 31.022 14.365 1.00 33.80 113 HIS A N 1
ATOM 860 C CA . HIS A 1 129 ? -1.260 31.533 15.686 1.00 37.94 113 HIS A CA 1
ATOM 861 C C . HIS A 1 129 ? -0.458 30.472 16.430 1.00 36.23 113 HIS A C 1
ATOM 862 O O . HIS A 1 129 ? -0.686 29.275 16.252 1.00 37.91 113 HIS A O 1
ATOM 869 N N . ARG A 1 130 ? 0.487 30.909 17.253 1.00 36.49 114 ARG A N 1
ATOM 870 C CA . ARG A 1 130 ? 1.322 29.984 18.001 1.00 40.73 114 ARG A CA 1
ATOM 871 C C . ARG A 1 130 ? 1.732 30.564 19.347 1.00 37.71 114 ARG A C 1
ATOM 872 O O . ARG A 1 130 ? 2.141 31.724 19.439 1.00 35.47 114 ARG A O 1
ATOM 880 N N . THR A 1 131 ? 1.603 29.755 20.393 1.00 37.94 115 THR A N 1
ATOM 881 C CA . THR A 1 131 ? 2.091 30.138 21.707 1.00 33.19 115 THR A CA 1
ATOM 882 C C . THR A 1 131 ? 3.292 29.267 22.040 1.00 34.47 115 THR A C 1
ATOM 883 O O . THR A 1 131 ? 3.238 28.042 21.926 1.00 30.04 115 THR A O 1
ATOM 887 N N . ALA A 1 132 ? 4.387 29.901 22.436 1.00 32.66 116 ALA A N 1
ATOM 888 C CA . ALA A 1 132 ? 5.598 29.161 22.747 1.00 31.57 116 ALA A CA 1
ATOM 889 C C . ALA A 1 132 ? 6.296 29.766 23.947 1.00 30.49 116 ALA A C 1
ATOM 890 O O . ALA A 1 132 ? 6.078 30.930 24.287 1.00 26.26 116 ALA A O 1
ATOM 892 N N . MET A 1 133 ? 7.135 28.964 24.591 1.00 27.26 117 MET A N 1
ATOM 893 C CA . MET A 1 133 ? 7.981 29.463 25.660 1.00 30.72 117 MET A CA 1
ATOM 894 C C . MET A 1 133 ? 9.417 29.063 25.366 1.00 27.32 117 MET A C 1
ATOM 895 O O . MET A 1 133 ? 9.724 27.880 25.200 1.00 31.12 117 MET A O 1
ATOM 900 N N . LEU A 1 134 ? 10.288 30.061 25.277 1.00 29.69 118 LEU A N 1
ATOM 901 C CA . LEU A 1 134 ? 11.66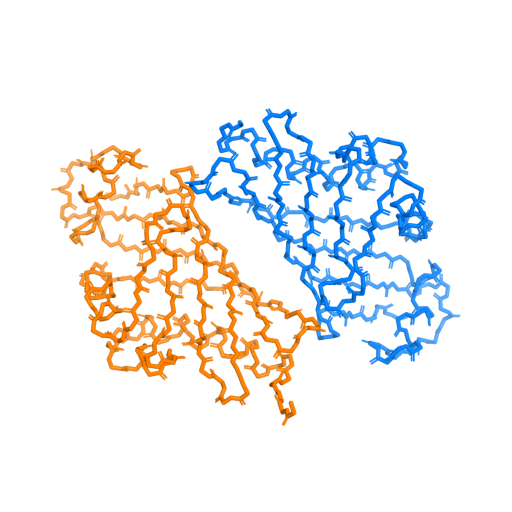4 29.833 24.868 1.00 32.70 118 LEU A CA 1
ATOM 902 C C . LEU A 1 134 ? 12.579 29.717 26.076 1.00 34.08 118 LEU A C 1
ATOM 903 O O . LEU A 1 134 ? 12.434 30.460 27.047 1.00 38.03 118 LEU A O 1
ATOM 908 N N . VAL A 1 135 ? 13.518 28.782 26.015 1.00 38.05 119 VAL A N 1
ATOM 909 C CA . VAL A 1 135 ? 14.584 28.715 27.003 1.00 30.56 119 VAL A CA 1
ATOM 910 C C . VAL A 1 135 ? 15.878 29.059 26.285 1.00 34.02 119 VAL A C 1
ATOM 911 O O . VAL A 1 135 ? 16.357 28.294 25.449 1.00 32.90 119 VAL A O 1
ATOM 915 N N . ILE A 1 136 ? 16.426 30.227 26.599 1.00 28.51 120 ILE A N 1
ATOM 916 C CA . ILE A 1 136 ? 17.600 30.725 25.904 1.00 33.25 120 ILE A CA 1
ATOM 917 C C . ILE A 1 136 ? 18.836 30.637 26.787 1.00 30.21 120 ILE A C 1
ATOM 918 O O . ILE A 1 136 ? 18.855 31.158 27.901 1.00 35.87 120 ILE A O 1
ATOM 923 N N . ARG A 1 137 ? 19.864 29.961 26.291 1.00 38.58 121 ARG A N 1
ATOM 924 C CA . ARG A 1 137 ? 21.140 29.913 26.986 1.00 30.68 121 ARG A CA 1
ATOM 925 C C . ARG A 1 137 ? 22.124 30.777 26.214 1.00 33.04 121 ARG A C 1
ATOM 926 O O . ARG A 1 137 ? 22.379 30.534 25.035 1.00 31.05 121 ARG A O 1
ATOM 934 N N . M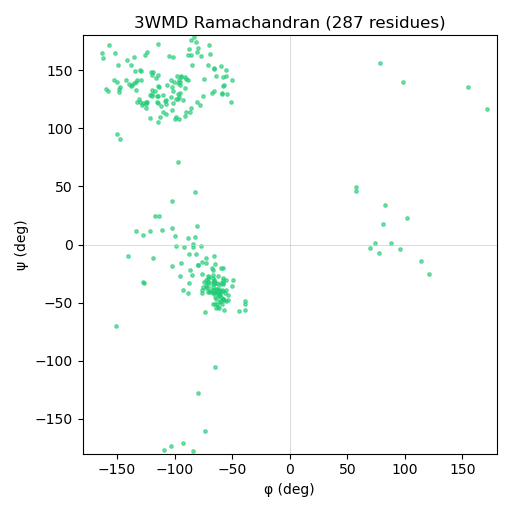ET A 1 138 ? 22.670 31.793 26.872 1.00 27.46 122 MET A N 1
ATOM 935 C CA . MET A 1 138 ? 23.545 32.734 26.190 1.00 36.48 122 MET A CA 1
ATOM 936 C C . MET A 1 138 ? 24.939 32.765 26.811 1.00 33.72 122 MET A C 1
ATOM 937 O O . MET A 1 138 ? 25.100 32.540 28.014 1.00 25.95 122 MET A O 1
ATOM 942 N N . ASP A 1 139 ? 25.948 33.023 25.984 1.00 38.75 123 ASP A N 1
ATOM 943 C CA . ASP A 1 139 ? 27.314 33.120 26.487 1.00 42.55 123 ASP A CA 1
ATOM 944 C C . ASP A 1 139 ? 27.610 34.512 27.047 1.00 42.61 123 ASP A C 1
ATOM 945 O O . ASP A 1 139 ? 26.758 35.402 27.005 1.00 28.66 123 ASP A O 1
ATOM 950 N N . ALA A 1 140 ? 28.823 34.699 27.558 1.00 38.07 124 ALA A N 1
ATOM 951 C CA . ALA A 1 140 ? 29.208 35.962 28.185 1.00 40.59 124 ALA A CA 1
ATOM 952 C C . ALA A 1 140 ? 29.068 37.167 27.254 1.00 42.65 124 ALA A C 1
ATOM 953 O O . ALA A 1 140 ? 28.997 38.308 27.713 1.00 44.83 124 ALA A O 1
ATOM 955 N N . SER A 1 141 ? 29.038 36.910 25.950 1.00 39.48 125 SER A N 1
ATOM 956 C CA . SER A 1 141 ? 28.903 37.973 24.963 1.00 41.43 125 SER A CA 1
ATOM 957 C C . SER A 1 141 ? 27.451 38.257 24.586 1.00 40.44 125 SER A C 1
ATOM 958 O O . SER A 1 141 ? 27.170 39.159 23.794 1.00 45.08 125 SER A O 1
ATOM 961 N N . GLY A 1 142 ? 26.528 37.488 25.149 1.00 40.45 126 GLY A N 1
ATOM 962 C CA . GLY A 1 142 ? 25.125 37.655 24.819 1.00 42.97 126 GLY A CA 1
ATOM 963 C C . GLY A 1 142 ? 24.763 36.972 23.517 1.00 40.62 126 GLY A C 1
ATOM 964 O O . GLY A 1 142 ? 23.732 37.263 22.910 1.00 32.94 126 GLY A O 1
ATOM 965 N N . LEU A 1 143 ? 25.628 36.065 23.083 1.00 35.39 127 LEU A N 1
ATOM 966 C CA . LEU A 1 143 ? 25.357 35.246 21.912 1.00 39.56 127 LEU A CA 1
ATOM 967 C C . LEU A 1 143 ? 24.606 33.992 22.337 1.00 38.45 127 LEU A C 1
ATOM 968 O O . LEU A 1 143 ? 24.887 33.420 23.391 1.00 37.21 127 LEU A O 1
ATOM 973 N N . ILE A 1 144 ? 23.654 33.567 21.515 1.00 32.46 128 ILE A N 1
ATOM 974 C CA . ILE A 1 144 ? 22.833 32.407 21.831 1.00 33.07 128 ILE A CA 1
ATOM 975 C C . ILE A 1 144 ? 23.581 31.114 21.509 1.00 32.69 128 ILE A C 1
ATOM 976 O O . ILE A 1 144 ? 24.026 30.910 20.378 1.00 38.83 128 ILE A O 1
ATOM 981 N N . ARG A 1 145 ? 23.739 30.263 22.521 1.00 34.56 129 ARG A N 1
ATOM 982 C CA . ARG A 1 145 ? 24.393 28.964 22.376 1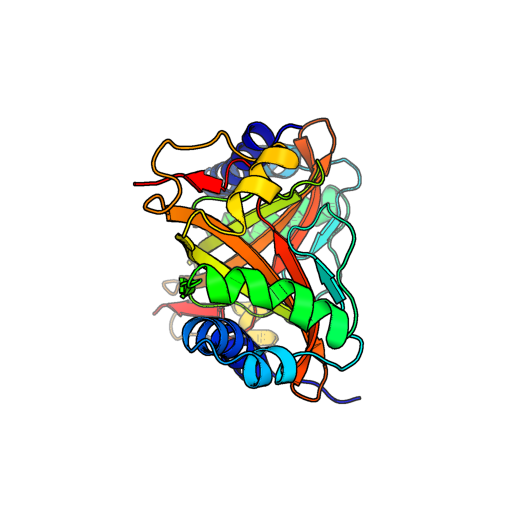.00 23.41 129 ARG A CA 1
ATOM 983 C C . ARG A 1 145 ? 23.360 27.906 22.080 1.00 38.34 129 ARG A C 1
ATOM 984 O O . ARG A 1 145 ? 23.590 26.987 21.293 1.00 36.21 129 ARG A O 1
ATOM 992 N N . HIS A 1 146 ? 22.221 28.041 22.748 1.00 26.56 130 HIS A N 1
ATOM 993 C CA . HIS A 1 146 ? 21.160 27.058 22.666 1.00 32.58 130 HIS A CA 1
ATOM 994 C C . HIS A 1 146 ? 19.836 27.780 22.832 1.00 30.90 130 HIS A C 1
ATOM 995 O O . HIS A 1 146 ? 19.675 28.602 23.737 1.00 30.21 130 HIS A O 1
ATOM 1002 N N . LEU A 1 147 ? 18.897 27.495 21.940 1.00 33.04 131 LEU A N 1
ATOM 1003 C CA . LEU A 1 147 ? 17.550 28.022 22.082 1.00 26.70 131 LEU A CA 1
ATOM 1004 C C . LEU A 1 147 ? 16.566 26.874 21.968 1.00 29.05 131 LEU A C 1
ATOM 1005 O O . LEU A 1 147 ? 16.526 26.169 20.957 1.00 34.85 131 LEU A O 1
ATOM 1010 N N . LYS A 1 148 ? 15.789 26.679 23.025 1.00 24.21 132 LYS A N 1
ATOM 1011 C CA . LYS A 1 148 ? 14.750 25.669 23.027 1.00 32.22 132 LYS A CA 1
ATOM 1012 C C . LYS A 1 148 ? 13.407 26.368 22.942 1.00 27.81 132 LYS A C 1
ATOM 1013 O O . LYS A 1 148 ? 13.009 27.068 23.874 1.00 29.47 132 LYS A O 1
ATOM 1019 N N . SER A 1 149 ? 12.713 26.188 21.824 1.00 34.04 133 SER A N 1
ATOM 1020 C CA . SER A 1 149 ? 11.365 26.722 21.685 1.00 30.08 133 SER A CA 1
ATOM 1021 C C . SER A 1 149 ? 10.342 25.617 21.937 1.00 34.01 133 SER A C 1
ATOM 1022 O O . SER A 1 149 ? 10.176 24.711 21.117 1.00 32.34 133 SER A O 1
ATOM 1025 N N . TYR A 1 150 ? 9.669 25.692 23.081 1.00 25.00 134 TYR A N 1
ATOM 1026 C CA . TYR A 1 150 ? 8.678 24.697 23.457 1.00 30.95 134 TYR A CA 1
ATOM 1027 C C . TYR A 1 150 ? 7.293 25.114 22.974 1.00 30.26 134 TYR A C 1
ATOM 1028 O O . TYR A 1 150 ? 6.716 26.083 23.469 1.00 30.01 134 TYR A O 1
ATOM 1037 N N . TRP A 1 151 ? 6.771 24.388 21.994 1.00 31.45 135 TRP A N 1
ATOM 1038 C CA . TRP A 1 151 ? 5.386 24.559 21.575 1.00 38.60 135 TRP A CA 1
ATOM 1039 C C . TRP A 1 151 ? 4.870 23.257 20.990 1.00 33.75 135 TRP A C 1
ATOM 1040 O O . TRP A 1 151 ? 5.602 22.540 20.306 1.00 29.57 135 TRP A O 1
ATOM 1051 N N . GLY A 1 152 ? 3.613 22.945 21.282 1.00 43.27 136 GLY A N 1
ATOM 1052 C CA . GLY A 1 152 ? 3.026 21.698 20.837 1.00 34.23 136 GLY A CA 1
ATOM 1053 C C . GLY A 1 152 ? 1.984 21.888 19.756 1.00 43.38 136 GLY A C 1
ATOM 1054 O O . GLY A 1 152 ? 1.743 23.003 19.290 1.00 42.11 136 GLY A O 1
ATOM 1055 N N . THR A 1 153 ? 1.366 20.783 19.355 1.00 44.61 137 THR A N 1
ATOM 1056 C CA . THR A 1 153 ? 0.292 20.816 18.374 1.00 44.94 137 THR A CA 1
ATOM 1057 C C . THR A 1 153 ? -0.925 21.535 18.947 1.00 43.15 137 THR A C 1
ATOM 1058 O O . THR A 1 153 ? -1.702 22.142 18.212 1.00 44.35 137 THR A O 1
ATOM 1062 N N . SER A 1 154 ? -1.074 21.469 20.267 1.00 44.58 138 SER A N 1
ATOM 1063 C CA . SER A 1 154 ? -2.168 22.143 20.961 1.00 41.79 138 SER A CA 1
ATOM 1064 C C . SER A 1 154 ? -1.867 23.624 21.192 1.00 43.42 138 SER A C 1
ATOM 1065 O O . SER A 1 154 ? -2.734 24.384 21.633 1.00 45.11 138 SER A O 1
ATOM 1068 N N . ASP A 1 155 ? -0.632 24.023 20.899 1.00 42.06 139 ASP A N 1
ATOM 1069 C CA . ASP A 1 155 ? -0.209 25.414 21.039 1.00 42.34 139 ASP A CA 1
ATOM 1070 C C . ASP A 1 155 ? -0.240 26.087 19.679 1.00 39.16 139 ASP A C 1
ATOM 1071 O O . ASP A 1 155 ? 0.203 27.226 19.519 1.00 36.99 139 ASP A O 1
ATOM 1076 N N . LEU A 1 156 ? -0.768 25.365 18.700 1.00 35.68 140 LEU A N 1
ATOM 1077 C CA . LEU A 1 156 ? -0.793 25.826 17.323 1.00 36.91 140 LEU A CA 1
ATOM 1078 C C . LEU A 1 156 ? -2.241 25.930 16.867 1.00 42.45 140 LEU A C 1
ATOM 1079 O O . LEU A 1 156 ? -3.006 24.976 17.007 1.00 41.57 140 LEU A O 1
ATOM 1084 N N . THR A 1 157 ? -2.626 27.085 16.331 1.00 43.53 141 THR A N 1
ATOM 1085 C CA . THR A 1 157 ? -4.002 27.283 15.888 1.00 38.84 141 THR A CA 1
ATOM 1086 C C . THR A 1 157 ? -4.056 27.908 14.499 1.00 40.62 141 THR A C 1
ATOM 1087 O O . THR A 1 157 ? -3.251 28.778 14.171 1.00 33.65 141 THR A O 1
ATOM 1091 N N . VAL A 1 158 ? -5.011 27.462 13.687 1.00 45.52 142 VAL A N 1
ATOM 1092 C CA . VAL A 1 158 ? -5.189 28.012 12.347 1.00 41.97 142 VAL A CA 1
ATOM 1093 C C . VAL A 1 158 ? -6.265 29.096 12.332 1.00 42.13 142 VAL A C 1
ATOM 1094 O O . VAL A 1 158 ? -7.394 28.878 12.777 1.00 47.58 142 VAL A O 1
ATOM 1098 N N . LEU A 1 159 ? -5.902 30.262 11.810 1.00 42.79 143 LEU A N 1
ATOM 1099 C CA . LEU A 1 159 ? -6.784 31.421 11.801 1.00 51.77 143 LEU A CA 1
ATOM 1100 C C . LEU A 1 159 ? -7.480 31.581 10.458 1.00 52.64 143 LEU A C 1
ATOM 1101 O O . LEU A 1 159 ? -6.818 31.680 9.423 1.00 53.18 143 LEU A O 1
ATOM 1106 N N . GLY A 1 160 ? -8.808 31.643 10.484 1.00 59.07 144 GLY A N 1
ATOM 1107 C CA . GLY A 1 160 ? -9.588 31.761 9.266 1.00 55.48 144 GLY A CA 1
ATOM 1108 C C . GLY A 1 160 ? -9.234 30.662 8.283 1.00 60.08 144 GLY A C 1
ATOM 1109 O O . GLY A 1 160 ? -9.018 30.916 7.097 1.00 60.94 144 GLY A O 1
ATOM 1111 N N . GLY B 1 14 ? 8.549 3.558 25.590 1.00 49.21 -2 GLY B N 1
ATOM 1112 C CA . GLY B 1 14 ? 7.397 2.765 25.207 1.00 58.23 -2 GLY B CA 1
ATOM 1113 C C . GLY B 1 14 ? 6.174 3.024 26.065 1.00 65.79 -2 GLY B C 1
ATOM 1114 O O . GLY B 1 14 ? 5.641 2.092 26.670 1.00 67.87 -2 GLY B O 1
ATOM 1115 N N . ARG B 1 15 ? 5.771 4.298 26.113 1.00 67.26 -1 ARG B N 1
ATOM 1116 C CA . ARG B 1 15 ? 4.532 4.809 26.721 1.00 62.59 -1 ARG B CA 1
ATOM 1117 C C . ARG B 1 15 ? 4.770 6.263 27.096 1.00 61.54 -1 ARG B C 1
ATOM 1118 O O . ARG B 1 15 ? 5.819 6.598 27.652 1.00 60.20 -1 ARG B O 1
ATOM 1126 N N . HIS B 1 16 ? 3.803 7.127 26.805 1.00 54.77 0 HIS B N 1
ATOM 1127 C CA . HIS B 1 16 ? 3.948 8.529 27.165 1.00 53.60 0 HIS B CA 1
ATOM 1128 C C . HIS B 1 16 ? 2.630 9.290 27.286 1.00 55.26 0 HIS B C 1
ATOM 1129 O O . HIS B 1 16 ? 1.560 8.808 26.912 1.00 64.06 0 HIS B O 1
ATOM 1136 N N . MET B 1 17 ? 2.758 10.512 27.777 1.00 52.15 1 MET B N 1
ATOM 1137 C CA . MET B 1 17 ? 1.661 11.362 28.184 1.00 52.16 1 MET B CA 1
ATOM 1138 C C . MET B 1 17 ? 1.431 12.397 27.082 1.00 49.93 1 MET B C 1
ATOM 1139 O O . MET B 1 17 ? 2.392 12.964 26.555 1.00 41.03 1 MET B O 1
ATOM 1144 N N . ASN B 1 18 ? 0.172 12.640 26.720 1.00 41.38 2 ASN B N 1
ATOM 1145 C CA . ASN B 1 18 ? -0.126 13.580 25.639 1.00 45.58 2 ASN B CA 1
ATOM 1146 C C . ASN B 1 18 ? -0.077 15.035 26.101 1.00 43.66 2 ASN B C 1
ATOM 1147 O O . ASN B 1 18 ? -0.060 15.310 27.305 1.00 41.54 2 ASN B O 1
ATOM 1152 N N . GLU B 1 19 ? -0.043 15.954 25.138 1.00 41.49 3 GLU B N 1
ATOM 1153 C CA . GLU B 1 19 ? 0.148 17.376 25.419 1.00 42.94 3 GLU B CA 1
ATOM 1154 C C . GLU B 1 19 ? -0.861 17.946 26.406 1.00 42.00 3 GLU B C 1
ATOM 1155 O O . GLU B 1 19 ? -0.519 18.764 27.260 1.00 38.16 3 GLU B O 1
ATOM 1161 N N . PHE B 1 20 ? -2.107 17.513 26.278 1.00 44.44 4 PHE B N 1
ATOM 1162 C CA . PHE B 1 20 ? -3.188 18.054 27.086 1.00 42.70 4 PHE B CA 1
ATOM 1163 C C . PHE B 1 20 ? -3.091 17.624 28.547 1.00 39.66 4 PHE B C 1
ATOM 1164 O O . PHE B 1 20 ? -3.316 18.424 29.455 1.00 42.27 4 PHE B O 1
ATOM 1172 N N . ALA B 1 21 ? -2.746 16.359 28.766 1.00 39.81 5 ALA B N 1
ATOM 1173 C CA . ALA B 1 21 ? -2.588 15.835 30.116 1.00 42.16 5 ALA B CA 1
ATOM 1174 C C . ALA B 1 21 ? -1.412 16.506 30.822 1.00 42.85 5 ALA B C 1
ATOM 1175 O O . ALA B 1 21 ? -1.506 16.851 32.002 1.00 41.33 5 ALA B O 1
ATOM 1177 N N . ARG B 1 22 ? -0.309 16.692 30.094 1.00 45.75 6 ARG B N 1
ATOM 1178 C CA . ARG B 1 22 ? 0.861 17.391 30.631 1.00 38.86 6 ARG B CA 1
ATOM 1179 C C . ARG B 1 22 ? 0.517 18.827 30.971 1.00 44.31 6 ARG B C 1
ATOM 1180 O O . ARG B 1 22 ? 0.983 19.369 31.976 1.00 40.71 6 ARG B O 1
ATOM 1188 N N . LYS B 1 23 ? -0.305 19.435 30.125 1.00 42.47 7 LYS B N 1
ATOM 1189 C CA . LYS B 1 23 ? -0.761 20.801 30.339 1.00 41.53 7 LYS B CA 1
ATOM 1190 C C . LYS B 1 23 ? -1.629 20.920 31.586 1.00 41.55 7 LYS B C 1
ATOM 1191 O O . LYS B 1 23 ? -1.395 21.785 32.434 1.00 43.87 7 LYS B O 1
ATOM 1197 N N . LYS B 1 24 ? -2.641 20.059 31.682 1.00 45.59 8 LYS B N 1
ATOM 1198 C CA . LYS B 1 24 ? -3.527 20.035 32.842 1.00 40.16 8 LYS B CA 1
ATOM 1199 C C . LYS B 1 24 ? -2.728 19.736 34.097 1.00 36.14 8 LYS B C 1
ATOM 1200 O O . LYS B 1 24 ? -2.967 20.318 35.154 1.00 37.32 8 LYS B O 1
ATOM 1206 N N . ARG B 1 25 ? -1.772 18.824 33.968 1.00 38.14 9 ARG B N 1
ATOM 1207 C CA . ARG B 1 25 ? -0.917 18.442 35.084 1.00 41.21 9 ARG B CA 1
ATOM 1208 C C . ARG B 1 25 ? -0.110 19.636 35.595 1.00 37.93 9 ARG B C 1
ATOM 1209 O O . ARG B 1 25 ? 0.075 19.807 36.802 1.00 42.90 9 ARG B O 1
ATOM 1217 N N . ALA B 1 26 ? 0.362 20.465 34.670 1.00 40.33 10 ALA B N 1
ATOM 1218 C CA . ALA B 1 26 ? 1.124 21.655 35.030 1.00 38.20 10 ALA B CA 1
ATOM 1219 C C . ALA B 1 26 ? 0.238 22.653 35.771 1.00 44.43 10 ALA B C 1
ATOM 1220 O O . ALA B 1 26 ? 0.689 23.334 36.692 1.00 41.92 10 ALA B O 1
ATOM 1222 N N . LEU B 1 27 ? -1.024 22.736 35.364 1.00 38.41 11 LEU B N 1
ATOM 1223 C CA . LEU B 1 27 ? -1.978 23.609 36.039 1.00 40.38 11 LEU B CA 1
ATOM 1224 C C . LEU B 1 27 ? -2.384 23.053 37.402 1.00 34.57 11 LEU B C 1
ATOM 1225 O O . LEU B 1 27 ? -2.683 23.812 38.326 1.00 37.14 11 LEU B O 1
ATOM 1230 N N . GLU B 1 28 ? -2.389 21.729 37.523 1.00 37.00 12 GLU B N 1
ATOM 1231 C CA . GLU B 1 28 ? -2.714 21.085 38.792 1.00 38.36 12 GLU B CA 1
ATOM 1232 C C . GLU B 1 28 ? -1.659 21.386 39.854 1.00 41.64 12 GLU B C 1
ATOM 1233 O O . GLU B 1 28 ? -1.977 21.517 41.035 1.00 39.68 12 GLU B O 1
ATOM 1239 N N . HIS B 1 29 ? -0.404 21.506 39.432 1.00 37.98 13 HIS B N 1
ATOM 1240 C CA . HIS B 1 29 ? 0.664 21.848 40.366 1.00 38.76 13 HIS B CA 1
ATOM 1241 C C . HIS B 1 29 ? 0.424 23.217 40.989 1.00 40.26 13 HIS B C 1
ATOM 1242 O O . HIS B 1 29 ? 0.576 23.393 42.198 1.00 41.72 13 HIS B O 1
ATOM 1249 N N . SER B 1 30 ? 0.046 24.185 40.160 1.00 38.17 14 SER B N 1
ATOM 1250 C CA . SER B 1 30 ? -0.286 25.521 40.643 1.00 39.61 14 SER B CA 1
ATOM 1251 C C . SER B 1 30 ? -1.533 25.470 41.521 1.00 40.94 14 SER B C 1
ATOM 1252 O O . SER B 1 30 ? -1.625 26.157 42.543 1.00 40.50 14 SER B O 1
ATOM 1255 N N . ARG B 1 31 ? -2.486 24.646 41.104 1.00 39.87 15 ARG B N 1
ATOM 1256 C CA . ARG B 1 31 ? -3.749 24.472 41.808 1.00 40.33 15 ARG B CA 1
ATOM 1257 C C . ARG B 1 31 ? -3.518 23.990 43.241 1.00 40.57 15 ARG B C 1
ATOM 1258 O O . ARG B 1 31 ? -4.022 24.584 44.199 1.00 39.60 15 ARG B O 1
ATOM 1266 N N . ARG B 1 32 ? -2.735 22.926 43.383 1.00 38.36 16 ARG B N 1
ATOM 1267 C CA . ARG B 1 32 ? -2.513 22.305 44.685 1.00 36.38 16 ARG B CA 1
ATOM 1268 C C . ARG B 1 32 ? -1.644 23.151 45.612 1.00 39.56 16 ARG B C 1
ATOM 1269 O O . ARG B 1 32 ? -1.750 23.049 46.836 1.00 38.79 16 ARG B O 1
ATOM 1277 N N . ILE B 1 33 ? -0.784 23.980 45.027 1.00 33.24 17 ILE B N 1
ATOM 1278 C CA . ILE B 1 33 ? 0.012 24.917 45.810 1.00 39.94 17 ILE B CA 1
ATOM 1279 C C . ILE B 1 33 ? -0.904 25.943 46.477 1.00 40.64 17 ILE B C 1
ATOM 1280 O O . ILE B 1 33 ? -0.760 26.241 47.665 1.00 42.22 17 ILE B O 1
ATOM 1285 N N . ASN B 1 34 ? -1.858 26.463 45.711 1.00 44.52 18 ASN B N 1
ATOM 1286 C CA . ASN B 1 34 ? -2.832 27.414 46.240 1.00 44.71 18 ASN B CA 1
ATOM 1287 C C . ASN B 1 34 ? -3.742 26.801 47.307 1.00 47.19 18 ASN B C 1
ATOM 1288 O O . ASN B 1 34 ? -4.155 27.482 48.247 1.00 48.90 18 ASN B O 1
ATOM 1293 N N . ALA B 1 35 ? -4.051 25.516 47.155 1.00 50.64 19 ALA B N 1
ATOM 1294 C CA . ALA B 1 35 ? -4.910 24.810 48.104 1.00 39.33 19 ALA B CA 1
ATOM 1295 C C . ALA B 1 35 ? -4.205 24.544 49.434 1.00 46.24 19 ALA B C 1
ATOM 1296 O O . ALA B 1 35 ? -4.845 24.200 50.428 1.00 50.06 19 ALA B O 1
ATOM 1298 N N . GLY B 1 36 ? -2.883 24.677 49.443 1.00 44.08 20 GLY B N 1
ATOM 1299 C CA . GLY B 1 36 ? -2.128 24.652 50.682 1.00 38.05 20 GLY B CA 1
ATOM 1300 C C . GLY B 1 36 ? -1.950 23.314 51.377 1.00 44.36 20 GLY B C 1
ATOM 1301 O O . GLY B 1 36 ? -1.343 23.263 52.449 1.00 48.94 20 GLY B O 1
ATOM 1302 N N . ASP B 1 37 ? -2.468 22.235 50.791 1.00 43.66 21 ASP B N 1
ATOM 1303 C CA . ASP B 1 37 ? -2.255 20.901 51.356 1.00 46.34 21 ASP B CA 1
ATOM 1304 C C . ASP B 1 37 ? -0.956 20.287 50.842 1.00 41.67 21 ASP B C 1
ATOM 1305 O O . ASP B 1 37 ? -0.821 19.972 49.657 1.00 36.84 21 ASP B O 1
ATOM 1310 N N . LEU B 1 38 ? -0.016 20.107 51.762 1.00 40.20 22 LEU B N 1
ATOM 1311 C CA . LEU B 1 38 ? 1.316 19.608 51.449 1.00 35.73 22 LEU B CA 1
ATOM 1312 C C . LEU B 1 38 ? 1.305 18.207 50.851 1.00 33.80 22 LEU B C 1
ATOM 1313 O O . LEU B 1 38 ? 2.026 17.928 49.890 1.00 39.26 22 LEU B O 1
ATOM 1318 N N . ASP B 1 39 ? 0.493 17.325 51.425 1.00 39.34 23 ASP B N 1
ATOM 1319 C CA . ASP B 1 39 ? 0.418 15.946 50.956 1.00 37.85 23 ASP B CA 1
ATOM 1320 C C . ASP B 1 39 ? 0.076 15.856 49.465 1.00 41.44 23 ASP B C 1
ATOM 1321 O O . ASP B 1 39 ? 0.677 15.070 48.737 1.00 39.25 23 ASP B O 1
ATOM 1326 N N . ALA B 1 40 ? -0.861 16.682 49.009 1.00 38.83 24 ALA B N 1
ATOM 1327 C CA . ALA B 1 40 ? -1.272 16.671 47.605 1.00 36.82 24 ALA B CA 1
ATOM 1328 C C . ALA B 1 40 ? -0.188 17.187 46.652 1.00 35.02 24 ALA B C 1
ATOM 1329 O O . ALA B 1 40 ? 0.003 16.635 45.566 1.00 36.57 24 ALA B O 1
ATOM 1331 N N . ILE B 1 41 ? 0.508 18.247 47.054 1.00 35.31 25 ILE B N 1
ATOM 1332 C CA . ILE B 1 41 ? 1.577 18.827 46.242 1.00 34.98 25 ILE B CA 1
ATOM 1333 C C . ILE B 1 41 ? 2.678 17.800 45.987 1.00 25.62 25 ILE B C 1
ATOM 1334 O O . ILE B 1 41 ? 3.145 17.637 44.858 1.00 27.89 25 ILE B O 1
ATOM 1339 N N . ILE B 1 42 ? 3.068 17.097 47.045 1.00 30.69 26 ILE B N 1
ATOM 1340 C CA . ILE B 1 42 ? 4.115 16.084 46.976 1.00 37.21 26 ILE B CA 1
ATOM 1341 C C . ILE B 1 42 ? 3.701 14.892 46.099 1.00 39.44 26 ILE B C 1
ATOM 1342 O O . ILE B 1 42 ? 4.536 14.278 45.427 1.00 29.30 26 ILE B O 1
ATOM 1347 N N . ASP B 1 43 ? 2.407 14.583 46.093 1.00 36.17 27 ASP B N 1
ATOM 1348 C CA . ASP B 1 43 ? 1.890 13.454 45.319 1.00 32.81 27 ASP B CA 1
ATOM 1349 C C . ASP B 1 43 ? 2.060 13.641 43.816 1.00 26.86 27 ASP B C 1
ATOM 1350 O O . ASP B 1 43 ? 1.958 12.682 43.051 1.00 30.19 27 ASP B O 1
ATOM 1355 N N . LEU B 1 44 ? 2.301 14.877 43.392 1.00 29.66 28 LEU B N 1
ATOM 1356 C CA . LEU B 1 44 ? 2.492 15.168 41.976 1.00 33.48 28 LEU B CA 1
ATOM 1357 C C . LEU B 1 44 ? 3.901 14.824 41.511 1.00 32.64 28 LEU B C 1
ATOM 1358 O O . LEU B 1 44 ? 4.153 14.692 40.312 1.00 35.80 28 LEU B O 1
ATOM 1363 N N . TYR B 1 45 ? 4.808 14.674 42.472 1.00 33.93 29 TYR B N 1
ATOM 1364 C CA . TYR B 1 45 ? 6.208 14.384 42.186 1.00 33.83 29 TYR B CA 1
ATOM 1365 C C . TYR B 1 45 ? 6.505 12.892 42.278 1.00 29.66 29 TYR B C 1
ATOM 1366 O O . TYR B 1 45 ? 5.975 12.190 43.142 1.00 35.54 29 TYR B O 1
ATOM 1375 N N . ALA B 1 46 ? 7.354 12.413 41.375 1.00 32.83 30 ALA B N 1
ATOM 1376 C CA . ALA B 1 46 ? 7.912 11.075 41.481 1.00 31.72 30 ALA B CA 1
ATOM 1377 C C . ALA B 1 46 ? 8.687 10.994 42.800 1.00 33.13 30 ALA B C 1
ATOM 1378 O O . ALA B 1 46 ? 9.149 12.017 43.307 1.00 33.79 30 ALA B O 1
ATOM 1380 N N . PRO B 1 47 ? 8.824 9.785 43.369 1.00 31.26 31 PRO B N 1
ATOM 1381 C CA . PRO B 1 47 ? 9.421 9.638 44.704 1.00 30.49 31 PRO B CA 1
ATOM 1382 C C . PRO B 1 47 ? 10.838 10.196 44.807 1.00 35.73 31 PRO B C 1
ATOM 1383 O O . PRO B 1 47 ? 11.241 10.618 45.891 1.00 29.52 31 PRO B O 1
ATOM 1387 N N . ASP B 1 48 ? 11.573 10.194 43.697 1.00 25.99 32 ASP B N 1
ATOM 1388 C CA . ASP B 1 48 ? 12.940 10.710 43.681 1.00 37.11 32 ASP B CA 1
ATOM 1389 C C . ASP B 1 48 ? 13.048 11.973 42.827 1.00 33.59 32 ASP B C 1
ATOM 1390 O O . ASP B 1 48 ? 14.124 12.308 42.336 1.00 29.40 32 ASP B O 1
ATOM 1395 N N . ALA B 1 49 ? 11.928 12.674 42.667 1.00 26.56 33 ALA B N 1
ATOM 1396 C CA . ALA B 1 49 ? 11.868 13.856 41.808 1.00 26.78 33 ALA B CA 1
ATOM 1397 C C . ALA B 1 49 ? 12.904 14.911 42.176 1.00 24.96 33 ALA B C 1
ATOM 1398 O O . ALA B 1 49 ? 13.227 15.102 43.351 1.00 26.82 33 ALA B O 1
ATOM 1400 N N . VAL B 1 50 ? 13.411 15.598 41.159 1.00 25.34 34 VAL B N 1
ATOM 1401 C CA . VAL B 1 50 ? 14.423 16.624 41.347 1.00 26.88 34 VAL B CA 1
ATOM 1402 C C . VAL B 1 50 ? 13.823 18.004 41.120 1.00 27.97 34 VAL B C 1
ATOM 1403 O O . VAL B 1 50 ? 13.261 18.280 40.058 1.00 31.55 34 VAL B O 1
ATOM 1407 N N . LEU B 1 51 ? 13.935 18.866 42.124 1.00 23.14 35 LEU B N 1
ATOM 1408 C CA . LEU B 1 51 ? 13.415 20.223 42.015 1.00 28.16 35 LEU B CA 1
ATOM 1409 C C . LEU B 1 51 ? 14.545 21.236 42.047 1.00 28.72 35 LEU B C 1
ATOM 1410 O O . LEU B 1 51 ? 15.379 21.213 42.951 1.00 29.15 35 LEU B O 1
ATOM 1415 N N . GLU B 1 52 ? 14.567 22.125 41.059 1.00 30.14 36 GLU B N 1
ATOM 1416 C CA . GLU B 1 52 ? 15.494 23.248 41.060 1.00 32.38 36 GLU B CA 1
ATOM 1417 C C . GLU B 1 52 ? 14.699 24.542 41.186 1.00 29.28 36 GLU B C 1
ATOM 1418 O O . GLU B 1 52 ? 14.071 24.985 40.225 1.00 36.46 36 GLU B O 1
ATOM 1424 N N . ASP B 1 53 ? 14.731 25.143 42.372 1.00 28.85 37 ASP B N 1
ATOM 1425 C CA . ASP B 1 53 ? 13.910 26.311 42.666 1.00 35.39 37 ASP B CA 1
ATOM 1426 C C . ASP B 1 53 ? 14.625 27.238 43.645 1.00 38.72 37 ASP B C 1
ATOM 1427 O O . ASP B 1 53 ? 14.469 27.107 44.863 1.00 38.59 37 ASP B O 1
ATOM 1432 N N . PRO B 1 54 ? 15.403 28.194 43.113 1.00 39.24 38 PRO B N 1
ATOM 1433 C CA . PRO B 1 54 ? 15.517 28.458 41.676 1.00 34.68 38 PRO B CA 1
ATOM 1434 C C . PRO B 1 54 ? 16.604 27.635 40.997 1.00 34.82 38 PRO B C 1
ATOM 1435 O O . PRO B 1 54 ? 17.479 27.082 41.670 1.00 36.77 38 PRO B O 1
ATOM 1439 N N . VAL B 1 55 ? 16.537 27.558 39.670 1.00 33.28 39 VAL B N 1
ATOM 1440 C CA . VAL B 1 55 ? 17.639 27.027 38.879 1.00 30.16 39 VAL B CA 1
ATOM 1441 C C . VAL B 1 55 ? 18.860 27.883 39.169 1.00 35.03 39 VAL B C 1
ATOM 1442 O O . VAL B 1 55 ? 18.786 29.111 39.111 1.00 36.60 39 VAL B O 1
ATOM 1446 N N . GLY B 1 56 ? 19.978 27.244 39.494 1.00 34.68 40 GLY B N 1
ATOM 1447 C CA . GLY B 1 56 ? 21.179 27.971 39.863 1.00 37.55 40 GLY B CA 1
ATOM 1448 C C . GLY B 1 56 ? 21.633 27.601 41.260 1.00 46.49 40 GLY B C 1
ATOM 1449 O O . GLY B 1 56 ? 22.811 27.723 41.605 1.00 39.80 40 GLY B O 1
ATOM 1450 N N . LEU B 1 57 ? 20.684 27.150 42.069 1.00 34.96 41 LEU B N 1
ATOM 1451 C CA . LEU B 1 57 ? 20.992 26.635 43.394 1.00 40.89 41 LEU B CA 1
ATOM 1452 C C . LEU B 1 57 ? 20.984 25.108 43.388 1.00 38.69 41 LEU B C 1
ATOM 1453 O O . LEU B 1 57 ? 20.450 24.494 42.461 1.00 43.53 41 LEU B O 1
ATOM 1458 N N . PRO B 1 58 ? 21.606 24.487 44.403 1.00 45.09 42 PRO B N 1
ATOM 1459 C CA . PRO B 1 58 ? 21.588 23.021 44.470 1.00 39.32 42 PRO B CA 1
ATOM 1460 C C . PRO B 1 58 ? 20.170 22.453 44.489 1.00 32.01 42 PRO B C 1
ATOM 1461 O O . PRO B 1 58 ? 19.300 22.987 45.173 1.00 32.39 42 PRO B O 1
ATOM 1465 N N . PRO B 1 59 ? 19.941 21.377 43.725 1.00 33.65 43 PRO B N 1
ATOM 1466 C CA . PRO B 1 59 ? 18.634 20.724 43.591 1.00 34.93 43 PRO B CA 1
ATOM 1467 C C . PRO B 1 59 ? 18.118 20.111 44.891 1.00 31.20 43 PRO B C 1
ATOM 1468 O O . PRO B 1 59 ? 18.893 19.608 45.711 1.00 30.51 43 PRO B O 1
ATOM 1472 N N . VAL B 1 60 ? 16.802 20.181 45.065 1.00 30.40 44 VAL B N 1
ATOM 1473 C CA . VAL B 1 60 ? 16.098 19.510 46.149 1.00 28.30 44 VAL B CA 1
ATOM 1474 C C . VAL B 1 60 ? 15.561 18.200 45.578 1.00 29.23 44 VAL B C 1
ATOM 1475 O O . VAL B 1 60 ? 14.872 18.210 44.560 1.00 30.07 44 VAL B O 1
ATOM 1479 N N . THR B 1 61 ? 15.891 17.072 46.204 1.00 30.58 45 THR B N 1
ATOM 1480 C CA . THR B 1 61 ? 15.553 15.769 45.621 1.00 31.39 45 THR B CA 1
ATOM 1481 C C . THR B 1 61 ? 14.840 14.830 46.593 1.00 27.12 45 THR B C 1
ATOM 1482 O O . THR B 1 61 ? 15.169 14.783 47.779 1.00 32.01 45 THR B O 1
ATOM 1486 N N . GLY B 1 62 ? 13.870 14.074 46.083 1.00 31.95 46 GLY B N 1
ATOM 1487 C CA . GLY B 1 62 ? 13.144 13.120 46.908 1.00 25.97 46 GLY B CA 1
ATOM 1488 C C . GLY B 1 62 ? 12.079 13.763 47.781 1.00 32.55 46 GLY B C 1
ATOM 1489 O O . GLY B 1 62 ? 12.172 14.943 48.117 1.00 24.99 46 GLY B O 1
ATOM 1490 N N . HIS B 1 63 ? 11.078 12.974 48.167 1.00 31.04 47 HIS B N 1
ATOM 1491 C CA . HIS B 1 63 ? 9.884 13.494 48.838 1.00 34.87 47 HIS B CA 1
ATOM 1492 C C . HIS B 1 63 ? 10.114 14.267 50.139 1.00 32.28 47 HIS B C 1
ATOM 1493 O O . HIS B 1 63 ? 9.539 15.338 50.326 1.00 33.76 47 HIS B O 1
ATOM 1500 N N . ASP B 1 64 ? 10.941 13.730 51.034 1.00 35.32 48 ASP B N 1
ATOM 1501 C CA . ASP B 1 64 ? 11.202 14.385 52.319 1.00 36.32 48 ASP B CA 1
ATOM 1502 C C . ASP B 1 64 ? 11.814 15.773 52.155 1.00 27.85 48 ASP B C 1
ATOM 1503 O O . ASP B 1 64 ? 11.465 16.706 52.879 1.00 28.26 48 ASP B O 1
ATOM 1508 N N . ALA B 1 65 ? 12.730 15.899 51.201 1.00 36.84 49 ALA B N 1
ATOM 1509 C CA . ALA B 1 65 ? 13.370 17.178 50.913 1.00 31.25 49 ALA B CA 1
ATOM 1510 C C . ALA B 1 65 ? 12.391 18.128 50.221 1.00 31.80 49 ALA B C 1
ATOM 1511 O O . ALA B 1 65 ? 12.451 19.348 50.407 1.00 23.76 49 ALA B O 1
ATOM 1513 N N . LEU B 1 66 ? 11.497 17.560 49.417 1.00 31.08 50 LEU B N 1
ATOM 1514 C CA . LEU B 1 66 ? 10.470 18.337 48.736 1.00 31.21 50 LEU B CA 1
ATOM 1515 C C . LEU B 1 66 ? 9.495 18.929 49.749 1.00 36.24 50 LEU B C 1
ATOM 1516 O O . LEU B 1 66 ? 9.079 20.084 49.622 1.00 34.70 50 LEU B O 1
ATOM 1521 N N . ARG B 1 67 ? 9.135 18.127 50.751 1.00 38.48 51 ARG B N 1
ATOM 1522 C CA . ARG B 1 67 ? 8.254 18.572 51.830 1.00 35.76 51 ARG B CA 1
ATOM 1523 C C . ARG B 1 67 ? 8.876 19.734 52.589 1.00 32.75 51 ARG B C 1
ATOM 1524 O O . ARG B 1 67 ? 8.232 20.760 52.813 1.00 27.98 51 ARG B O 1
ATOM 1532 N N . ALA B 1 68 ? 10.136 19.569 52.979 1.00 32.96 52 ALA B N 1
ATOM 1533 C CA . ALA B 1 68 ? 10.850 20.619 53.694 1.00 28.78 52 ALA B CA 1
ATOM 1534 C C . ALA B 1 68 ? 11.000 21.882 52.848 1.00 25.81 52 ALA B C 1
ATOM 1535 O O . ALA B 1 68 ? 11.117 22.978 53.386 1.00 35.38 52 ALA B O 1
ATOM 1537 N N . HIS B 1 69 ? 11.010 21.729 51.526 1.00 29.49 53 HIS B N 1
ATOM 1538 C CA . HIS B 1 69 ? 11.095 22.889 50.643 1.00 31.34 53 HIS B CA 1
ATOM 1539 C C . HIS B 1 69 ? 9.766 23.632 50.552 1.00 33.41 53 HIS B C 1
ATOM 1540 O O . HIS B 1 69 ? 9.738 24.865 50.508 1.00 31.86 53 HIS B O 1
ATOM 1547 N N . TYR B 1 70 ? 8.669 22.881 50.520 1.00 28.80 54 TYR B N 1
ATOM 1548 C CA . TYR B 1 70 ? 7.345 23.476 50.335 1.00 30.19 54 TYR B CA 1
ATOM 1549 C C . TYR B 1 70 ? 6.683 23.984 51.623 1.00 35.42 54 TYR B C 1
ATOM 1550 O O . TYR B 1 70 ? 5.860 24.900 51.577 1.00 36.23 54 TYR B O 1
ATOM 1559 N N . GLU B 1 71 ? 7.051 23.404 52.764 1.00 36.91 55 GLU B N 1
ATOM 1560 C CA . GLU B 1 71 ? 6.520 23.838 54.062 1.00 35.45 55 GLU B CA 1
ATOM 1561 C C . GLU B 1 71 ? 6.672 25.339 54.377 1.00 36.80 55 GLU B C 1
ATOM 1562 O O . GLU B 1 71 ? 5.707 25.972 54.805 1.00 28.28 55 GLU B O 1
ATOM 1568 N N . PRO B 1 72 ? 7.875 25.915 54.183 1.00 28.36 56 PRO B N 1
ATOM 1569 C CA . PRO B 1 72 ? 7.993 27.352 54.458 1.00 28.74 56 PRO B CA 1
ATOM 1570 C C . PRO B 1 72 ? 7.160 28.184 53.488 1.00 32.51 56 PRO B C 1
ATOM 1571 O O . PRO B 1 72 ? 6.678 29.259 53.849 1.00 29.58 56 PRO B O 1
ATOM 1575 N N . LEU B 1 73 ? 6.999 27.688 52.266 1.00 31.34 57 LEU B N 1
ATOM 1576 C CA . LEU B 1 73 ? 6.234 28.401 51.252 1.00 30.10 57 LEU B CA 1
ATOM 1577 C C . LEU B 1 73 ? 4.739 28.383 51.581 1.00 30.86 57 LEU B C 1
ATOM 1578 O O . LEU B 1 73 ? 4.032 29.367 51.356 1.00 32.98 57 LEU B O 1
ATOM 1583 N N . LEU B 1 74 ? 4.271 27.267 52.131 1.00 29.86 58 LEU B N 1
ATOM 1584 C CA . LEU B 1 74 ? 2.881 27.151 52.569 1.00 39.04 58 LEU B CA 1
ATOM 1585 C C . LEU B 1 74 ? 2.618 27.988 53.821 1.00 40.47 58 LEU B C 1
ATOM 1586 O O . LEU B 1 74 ? 1.503 28.456 54.040 1.00 40.95 58 LEU B O 1
ATOM 1591 N N . ALA B 1 75 ? 3.647 28.167 54.644 1.00 39.16 59 ALA B N 1
ATOM 1592 C CA . ALA B 1 75 ? 3.536 29.009 55.831 1.00 38.56 59 ALA B CA 1
ATOM 1593 C C . ALA B 1 75 ? 3.443 30.483 55.438 1.00 47.20 59 ALA B C 1
ATOM 1594 O O . ALA B 1 75 ? 2.784 31.279 56.110 1.00 44.57 59 ALA B O 1
ATOM 1596 N N . ALA B 1 76 ? 4.107 30.837 54.342 1.00 39.15 60 ALA B N 1
ATOM 1597 C CA . ALA B 1 76 ? 4.076 32.203 53.827 1.00 41.21 60 ALA B CA 1
ATOM 1598 C C . ALA B 1 76 ? 2.827 32.448 52.986 1.00 43.05 60 ALA B C 1
ATOM 1599 O O . ALA B 1 76 ? 2.683 33.506 52.367 1.00 49.05 60 ALA B O 1
ATOM 1601 N N . HIS B 1 77 ? 1.937 31.459 52.966 1.00 37.60 61 HIS B N 1
ATOM 1602 C CA . HIS B 1 77 ? 0.674 31.539 52.234 1.00 45.24 61 HIS B CA 1
ATOM 1603 C C . HIS B 1 77 ? 0.895 31.802 50.750 1.00 48.13 61 HIS B C 1
ATOM 1604 O O . HIS B 1 77 ? 0.277 32.689 50.156 1.00 46.43 61 HIS B O 1
ATOM 1611 N N . LEU B 1 78 ? 1.789 31.006 50.169 1.00 37.55 62 LEU B N 1
ATOM 1612 C CA . LEU B 1 78 ? 2.126 31.089 48.755 1.00 40.31 62 LEU B CA 1
ATOM 1613 C C . LEU B 1 78 ? 0.887 31.055 47.873 1.00 42.10 62 LEU B C 1
ATOM 1614 O O . LEU B 1 78 ? 0.094 30.113 47.934 1.00 40.47 62 LEU B O 1
ATOM 1619 N N . ARG B 1 79 ? 0.733 32.092 47.057 1.00 46.23 63 ARG B N 1
ATOM 1620 C CA . ARG B 1 79 ? -0.404 32.206 46.153 1.00 47.75 63 ARG B CA 1
ATOM 1621 C C . ARG B 1 79 ? 0.065 32.390 44.716 1.00 44.09 63 ARG B C 1
ATOM 1622 O O . ARG B 1 79 ? 0.761 33.356 44.401 1.00 44.77 63 ARG B O 1
ATOM 1630 N N . GLU B 1 80 ? -0.328 31.466 43.845 1.00 43.92 64 GLU B N 1
ATOM 1631 C CA . GLU B 1 80 ? 0.085 31.516 42.448 1.00 45.83 64 GLU B CA 1
ATOM 1632 C C . GLU B 1 80 ? -1.083 31.776 41.509 1.00 43.60 64 GLU B C 1
ATOM 1633 O O . GLU B 1 80 ? -2.152 31.176 41.644 1.00 49.01 64 GLU B O 1
ATOM 1639 N N . GLU B 1 81 ? -0.867 32.674 40.558 1.00 45.04 65 GLU B N 1
ATOM 1640 C CA . GLU B 1 81 ? -1.713 32.754 39.380 1.00 50.54 65 GLU B CA 1
ATOM 1641 C C . GLU B 1 81 ? -0.872 32.318 38.189 1.00 43.08 65 GLU B C 1
ATOM 1642 O O . GLU B 1 81 ? 0.159 32.920 37.890 1.00 44.97 65 GLU B O 1
ATOM 1648 N N . ALA B 1 82 ? -1.308 31.256 37.523 1.00 45.08 66 ALA B N 1
ATOM 1649 C CA . ALA B 1 82 ? -0.546 30.680 36.424 1.00 42.62 66 ALA B CA 1
ATOM 1650 C C . ALA B 1 82 ? -1.136 31.054 35.069 1.00 52.62 66 ALA B C 1
ATOM 1651 O O . ALA B 1 82 ? -2.354 31.092 34.903 1.00 33.39 66 ALA B O 1
ATOM 1653 N N . ALA B 1 83 ? -0.270 31.321 34.097 1.00 38.67 67 ALA B N 1
ATOM 1654 C CA . ALA B 1 83 ? -0.726 31.539 32.730 1.00 46.81 67 ALA B CA 1
ATOM 1655 C C . ALA B 1 83 ? -0.948 30.185 32.058 1.00 46.12 67 ALA B C 1
ATOM 1656 O O . ALA B 1 83 ? -0.648 29.144 32.643 1.00 42.73 67 ALA B O 1
ATOM 1658 N N . GLU B 1 84 ? -1.476 30.188 30.839 1.00 46.65 68 GLU B N 1
ATOM 1659 C CA . GLU B 1 84 ? -1.711 28.935 30.128 1.00 50.25 68 GLU B CA 1
ATOM 1660 C C . GLU B 1 84 ? -0.382 28.278 29.769 1.00 51.55 68 GLU B C 1
ATOM 1661 O O . GLU B 1 84 ? 0.513 28.928 29.225 1.00 42.42 68 GLU B O 1
ATOM 1667 N N . PRO B 1 85 ? -0.240 26.984 30.088 1.00 48.72 69 PRO B N 1
ATOM 1668 C CA . PRO B 1 85 ? 1.021 26.311 29.788 1.00 41.68 69 PRO B CA 1
ATOM 1669 C C . PRO B 1 85 ? 1.120 25.980 28.313 1.00 44.35 69 PRO B C 1
ATOM 1670 O O . PRO B 1 85 ? 0.112 25.984 27.601 1.00 43.93 69 PRO B O 1
ATOM 1674 N N . VAL B 1 86 ? 2.337 25.706 27.863 1.00 35.19 70 VAL B N 1
ATOM 1675 C CA . VAL B 1 86 ? 2.549 25.133 26.548 1.00 40.77 70 VAL B CA 1
ATOM 1676 C C . VAL B 1 86 ? 3.122 23.738 26.751 1.00 36.41 70 VAL B C 1
ATOM 1677 O O . VAL B 1 86 ? 3.441 23.347 27.877 1.00 31.81 70 VAL B O 1
ATOM 1681 N N . ALA B 1 87 ? 3.246 22.982 25.671 1.00 35.81 71 ALA B N 1
ATOM 1682 C CA . ALA B 1 87 ? 3.760 21.628 25.773 1.00 38.84 71 ALA B CA 1
ATOM 1683 C C . ALA B 1 87 ? 4.875 21.399 24.767 1.00 33.86 71 ALA B C 1
ATOM 1684 O O . ALA B 1 87 ? 4.894 22.010 23.700 1.00 37.43 71 ALA B O 1
ATOM 1686 N N . GLY B 1 88 ? 5.811 20.523 25.108 1.00 40.11 72 GLY B N 1
ATOM 1687 C CA . GLY B 1 88 ? 6.829 20.130 24.156 1.00 37.88 72 GLY B CA 1
ATOM 1688 C C . GLY B 1 88 ? 6.302 18.995 23.301 1.00 41.11 72 GLY B C 1
ATOM 1689 O O . GLY B 1 88 ? 5.308 18.353 23.651 1.00 40.62 72 GLY B O 1
ATOM 1690 N N . GLN B 1 89 ? 6.956 18.750 22.173 1.00 37.64 73 GLN B N 1
ATOM 1691 C CA . GLN B 1 89 ? 6.598 17.617 21.335 1.00 37.46 73 GLN B CA 1
ATOM 1692 C C . GLN B 1 89 ? 7.618 16.516 21.572 1.00 35.93 73 GLN B C 1
ATOM 1693 O O . GLN B 1 89 ? 8.001 15.795 20.649 1.00 37.57 73 GLN B O 1
ATOM 1699 N N . ASP B 1 90 ? 8.043 16.397 22.828 1.00 40.64 74 ASP B N 1
ATOM 1700 C CA . ASP B 1 90 ? 9.131 15.504 23.209 1.00 36.77 74 ASP B CA 1
ATOM 1701 C C . ASP B 1 90 ? 8.684 14.474 24.247 1.00 41.21 74 ASP B C 1
ATOM 1702 O O . ASP B 1 90 ? 9.515 13.799 24.860 1.00 45.50 74 ASP B O 1
ATOM 1707 N N . ALA B 1 91 ? 7.368 14.400 24.452 1.00 40.77 75 ALA B N 1
ATOM 1708 C CA . ALA B 1 91 ? 6.713 13.398 25.309 1.00 42.81 75 ALA B CA 1
ATOM 1709 C C . ALA B 1 91 ? 6.780 13.610 26.830 1.00 44.04 75 ALA B C 1
ATOM 1710 O O . ALA B 1 91 ? 6.126 12.879 27.576 1.00 49.17 75 ALA B O 1
ATOM 1712 N N . THR B 1 92 ? 7.541 14.599 27.293 1.00 32.39 76 THR B N 1
ATOM 1713 C CA . THR B 1 92 ? 7.717 14.789 28.737 1.00 36.45 76 THR B CA 1
ATOM 1714 C C . THR B 1 92 ? 7.404 16.177 29.264 1.00 27.59 76 THR B C 1
ATOM 1715 O O . THR B 1 92 ? 6.959 16.325 30.401 1.00 28.81 76 THR B O 1
ATOM 1719 N N . HIS B 1 93 ? 7.656 17.195 28.453 1.00 30.83 77 HIS B N 1
ATOM 1720 C CA . HIS B 1 93 ? 7.700 18.556 28.974 1.00 35.03 77 HIS B CA 1
ATOM 1721 C C . HIS B 1 93 ? 6.413 19.372 28.881 1.00 32.51 77 HIS B C 1
ATOM 1722 O O . HIS B 1 93 ? 5.627 19.240 27.941 1.00 33.22 77 HIS B O 1
ATOM 1729 N N . ALA B 1 94 ? 6.215 20.204 29.897 1.00 31.70 78 ALA B N 1
ATOM 1730 C CA . ALA B 1 94 ? 5.227 21.266 29.879 1.00 30.76 78 ALA B CA 1
ATOM 1731 C C . ALA B 1 94 ? 5.918 22.464 30.499 1.00 33.18 78 ALA B C 1
ATOM 1732 O O . ALA B 1 94 ? 6.629 22.324 31.496 1.00 34.39 78 ALA B O 1
ATOM 1734 N N . LEU B 1 95 ? 5.737 23.632 29.896 1.00 26.82 79 LEU B N 1
ATOM 1735 C CA . LEU B 1 95 ? 6.286 24.857 30.453 1.00 31.10 79 LEU B CA 1
ATOM 1736 C C . LEU B 1 95 ? 5.144 25.760 30.874 1.00 35.79 79 LEU B C 1
ATOM 1737 O O . LEU B 1 95 ? 4.082 25.759 30.251 1.00 33.44 79 LEU B O 1
ATOM 1742 N N . ILE B 1 96 ? 5.348 26.516 31.944 1.00 29.88 80 ILE B N 1
ATOM 1743 C CA . ILE B 1 96 ? 4.294 27.385 32.434 1.00 39.05 80 ILE B CA 1
ATOM 1744 C C . ILE B 1 96 ? 4.878 28.620 33.106 1.00 37.81 80 ILE B C 1
ATOM 1745 O O . ILE B 1 96 ? 5.901 28.546 33.796 1.00 36.53 80 ILE B O 1
ATOM 1750 N N . GLN B 1 97 ? 4.251 29.765 32.867 1.00 31.67 81 GLN B N 1
ATOM 1751 C CA . GLN B 1 97 ? 4.670 30.988 33.530 1.00 34.81 81 GLN B CA 1
ATOM 1752 C C . GLN B 1 97 ? 3.814 31.189 34.771 1.00 39.67 81 GLN B C 1
ATOM 1753 O O . GLN B 1 97 ? 2.599 30.972 34.744 1.00 34.88 81 GLN B O 1
ATOM 1759 N N . ILE B 1 98 ? 4.456 31.585 35.864 1.00 31.09 82 ILE B N 1
ATOM 1760 C CA . ILE B 1 98 ? 3.775 31.714 37.143 1.00 36.51 82 ILE B CA 1
ATOM 1761 C C . ILE B 1 98 ? 4.067 33.061 37.803 1.00 40.97 82 ILE B C 1
ATOM 1762 O O . ILE B 1 98 ? 5.225 33.433 37.996 1.00 39.66 82 ILE B O 1
ATOM 1767 N N . SER B 1 99 ? 3.006 33.792 38.130 1.00 44.97 83 SER B N 1
ATOM 1768 C CA . SER B 1 99 ? 3.118 34.994 38.946 1.00 42.24 83 SER B CA 1
ATOM 1769 C C . SER B 1 99 ? 2.689 34.629 40.363 1.00 47.50 83 SER B C 1
ATOM 1770 O O . SER B 1 99 ? 1.647 33.997 40.556 1.00 45.91 83 SER B O 1
ATOM 1773 N N . SER B 1 100 ? 3.484 35.019 41.355 1.00 46.89 84 SER B N 1
ATOM 1774 C CA . SER B 1 100 ? 3.236 34.573 42.723 1.00 48.41 84 SER B CA 1
ATOM 1775 C C . SER B 1 100 ? 3.322 35.663 43.782 1.00 44.27 84 SER B C 1
ATOM 1776 O O . SER B 1 100 ? 4.077 36.626 43.648 1.00 47.74 84 SER B O 1
ATOM 1779 N N . VAL B 1 101 ? 2.537 35.486 44.841 1.00 38.93 85 VAL B N 1
ATOM 1780 C CA . VAL B 1 101 ? 2.553 36.379 45.990 1.00 43.03 85 VAL B CA 1
ATOM 1781 C C . VAL B 1 101 ? 2.584 35.548 47.267 1.00 39.00 85 VAL B C 1
ATOM 1782 O O . VAL B 1 101 ? 1.838 34.576 47.405 1.00 41.23 85 VAL B O 1
ATOM 1786 N N . MET B 1 102 ? 3.464 35.917 48.190 1.00 45.27 86 MET B N 1
ATOM 1787 C CA . MET B 1 102 ? 3.496 35.285 49.501 1.00 47.63 86 MET B CA 1
ATOM 1788 C C . MET B 1 102 ? 4.033 36.262 50.531 1.00 48.80 86 MET B C 1
ATOM 1789 O O . MET B 1 102 ? 4.621 37.287 50.183 1.00 50.43 86 MET B O 1
ATOM 1794 N N . ASP B 1 103 ? 3.824 35.942 51.801 1.00 50.49 87 ASP B N 1
ATOM 1795 C CA . ASP B 1 103 ? 4.311 36.782 52.880 1.00 47.98 87 ASP B CA 1
ATOM 1796 C C . ASP B 1 103 ? 5.827 36.790 52.898 1.00 50.55 87 ASP B C 1
ATOM 1797 O O . ASP B 1 103 ? 6.465 35.816 52.490 1.00 47.00 87 ASP B O 1
ATOM 1802 N N . TYR B 1 104 ? 6.397 37.894 53.369 1.00 48.55 88 TYR B N 1
ATOM 1803 C CA . TYR B 1 104 ? 7.839 37.998 53.508 1.00 54.41 88 TYR B CA 1
ATOM 1804 C C . TYR B 1 104 ? 8.371 36.895 54.413 1.00 48.59 88 TYR B C 1
ATOM 1805 O O . TYR B 1 104 ? 9.420 36.310 54.145 1.00 52.47 88 TYR B O 1
ATOM 1814 N N . LEU B 1 105 ? 7.634 36.616 55.484 1.00 54.10 89 LEU B N 1
ATOM 1815 C CA . LEU B 1 105 ? 8.017 35.579 56.433 1.00 47.52 89 LEU B CA 1
ATOM 1816 C C . LEU B 1 105 ? 7.331 34.259 56.095 1.00 47.65 89 LEU B C 1
ATOM 1817 O O . LEU B 1 105 ? 6.177 34.251 55.664 1.00 44.90 89 LEU B O 1
ATOM 1822 N N . PRO B 1 106 ? 8.032 33.13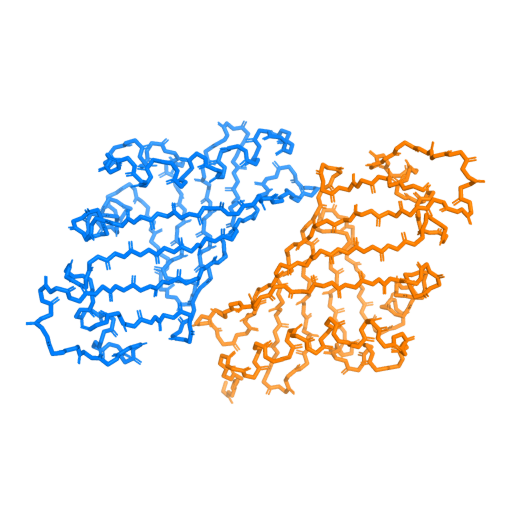2 56.309 1.00 50.66 90 PRO B N 1
ATOM 1823 C CA . PRO B 1 106 ? 9.394 33.072 56.851 1.00 40.34 90 PRO B CA 1
ATOM 1824 C C . PRO B 1 106 ? 10.487 32.825 55.806 1.00 49.13 90 PRO B C 1
ATOM 1825 O O . PRO B 1 106 ? 11.612 32.513 56.193 1.00 49.40 90 PRO B O 1
ATOM 1829 N N . VAL B 1 107 ? 10.172 32.972 54.521 1.00 49.67 91 VAL B N 1
ATOM 1830 C CA . VAL B 1 107 ? 11.104 32.640 53.438 1.00 43.64 91 VAL B CA 1
ATOM 1831 C C . VAL B 1 107 ? 12.019 33.793 53.023 1.00 45.19 91 VAL B C 1
ATOM 1832 O O . VAL B 1 107 ? 13.207 33.591 52.762 1.00 49.16 91 VAL B O 1
ATOM 1836 N N . GLY B 1 108 ? 11.443 34.990 52.940 1.00 50.85 92 GLY B N 1
ATOM 1837 C CA . GLY B 1 108 ? 12.166 36.207 52.596 1.00 51.27 92 GLY B CA 1
ATOM 1838 C C . GLY B 1 108 ? 13.565 36.405 53.158 1.00 52.30 92 GLY B C 1
ATOM 1839 O O . GLY B 1 108 ? 14.489 36.712 52.403 1.00 56.03 92 GLY B O 1
ATOM 1840 N N . PRO B 1 109 ? 13.734 36.248 54.484 1.00 52.38 93 PRO B N 1
ATOM 1841 C CA . PRO B 1 109 ? 15.058 36.414 55.097 1.00 47.30 93 PRO B CA 1
ATOM 1842 C C . PRO B 1 109 ? 16.112 35.512 54.466 1.00 53.29 93 PRO B C 1
ATOM 1843 O O . PRO B 1 109 ? 17.292 35.866 54.422 1.00 52.53 93 PRO B O 1
ATOM 1847 N N . LEU B 1 110 ? 15.679 34.353 53.986 1.00 51.99 94 LEU B N 1
ATOM 1848 C CA . LEU B 1 110 ? 16.575 33.404 53.345 1.00 49.43 94 LEU B CA 1
ATOM 1849 C C . LEU B 1 110 ? 16.981 33.921 51.966 1.00 52.19 94 LEU B C 1
ATOM 1850 O O . LEU B 1 110 ? 18.127 33.754 51.541 1.00 53.72 94 LEU B O 1
ATOM 1855 N N . TYR B 1 111 ? 16.032 34.553 51.278 1.00 51.53 95 TYR B N 1
ATOM 1856 C CA . TYR B 1 111 ? 16.296 35.200 49.995 1.00 55.64 95 TYR B CA 1
ATOM 1857 C C . TYR B 1 111 ? 17.199 36.416 50.193 1.00 61.04 95 TYR B C 1
ATOM 1858 O O . TYR B 1 111 ? 18.018 36.749 49.333 1.00 64.01 95 TYR B O 1
ATOM 1867 N N . ALA B 1 112 ? 17.037 37.083 51.330 1.00 61.04 96 ALA B N 1
ATOM 1868 C CA . ALA B 1 112 ? 17.899 38.201 51.687 1.00 61.33 96 ALA B CA 1
ATOM 1869 C C . ALA B 1 112 ? 19.316 37.698 51.930 1.00 57.91 96 ALA B C 1
ATOM 1870 O O . ALA B 1 112 ? 20.277 38.217 51.360 1.00 58.73 96 ALA B O 1
ATOM 1872 N N . GLU B 1 113 ? 19.438 36.678 52.774 1.00 59.04 97 GLU B N 1
ATOM 1873 C CA . GLU B 1 113 ? 20.736 36.085 53.078 1.00 62.12 97 GLU B CA 1
ATOM 1874 C C . GLU B 1 113 ? 21.436 35.561 51.823 1.00 60.66 97 GLU B C 1
ATOM 1875 O O . GLU B 1 113 ? 22.664 35.562 51.741 1.00 61.47 97 GLU B O 1
ATOM 1881 N N . ARG B 1 114 ? 20.652 35.124 50.842 1.00 65.16 98 ARG B N 1
ATOM 1882 C CA . ARG B 1 114 ? 21.216 34.623 49.594 1.00 65.33 98 ARG B CA 1
ATOM 1883 C C . ARG B 1 114 ? 21.623 35.752 48.651 1.00 62.13 98 ARG B C 1
ATOM 1884 O O . ARG B 1 114 ? 22.401 35.543 47.720 1.00 68.40 98 ARG B O 1
ATOM 1892 N N . GLY B 1 115 ? 21.106 36.949 48.899 1.00 58.04 99 GLY B N 1
ATOM 1893 C CA . GLY B 1 115 ? 21.495 38.102 48.109 1.00 63.65 99 GLY B CA 1
ATOM 1894 C C . GLY B 1 115 ? 20.488 38.518 47.055 1.00 66.00 99 GLY B C 1
ATOM 1895 O O . GLY B 1 115 ? 20.838 39.193 46.085 1.00 66.12 99 GLY B O 1
ATOM 1896 N N . TRP B 1 116 ? 19.231 38.142 47.261 1.00 61.29 100 TRP B N 1
ATOM 1897 C CA . TRP B 1 116 ? 18.217 38.264 46.219 1.00 54.91 100 TRP B CA 1
ATOM 1898 C C . TRP B 1 116 ? 17.291 39.460 46.410 1.00 61.52 100 TRP B C 1
ATOM 1899 O O . TRP B 1 116 ? 16.628 39.892 45.466 1.00 64.41 100 TRP B O 1
ATOM 1910 N N . LEU B 1 117 ? 17.246 39.991 47.628 1.00 63.50 101 LEU B N 1
ATOM 1911 C CA . LEU B 1 117 ? 16.415 41.156 47.923 1.00 65.09 101 LEU B CA 1
ATOM 1912 C C . LEU B 1 117 ? 16.828 41.833 49.221 1.00 70.44 101 LEU B C 1
ATOM 1913 O O . LEU B 1 117 ? 17.536 41.244 50.035 1.00 71.26 101 LEU B O 1
ATOM 1918 N N . LYS B 1 118 ? 16.347 43.057 49.416 1.00 69.17 102 LYS B N 1
ATOM 1919 C CA . LYS B 1 118 ? 16.723 43.879 50.562 1.00 67.86 102 LYS B CA 1
ATOM 1920 C C . LYS B 1 118 ? 16.277 43.309 51.913 1.00 70.66 102 LYS B C 1
ATOM 1921 O O . LYS B 1 118 ? 16.866 42.352 52.427 1.00 72.69 102 LYS B O 1
ATOM 1927 N N . ALA B 1 119 ? 15.245 43.943 52.468 1.00 72.11 103 ALA B N 1
ATOM 1928 C CA . ALA B 1 119 ? 14.599 43.600 53.728 1.00 60.86 103 ALA B CA 1
ATOM 1929 C C . ALA B 1 119 ? 13.647 44.753 53.999 1.00 65.36 103 ALA B C 1
ATOM 1930 O O . ALA B 1 119 ? 14.090 45.887 54.172 1.00 67.46 103 ALA B O 1
ATOM 1932 N N . PRO B 1 120 ? 12.336 44.478 54.034 1.00 61.53 104 PRO B N 1
ATOM 1933 C CA . PRO B 1 120 ? 11.338 45.531 54.253 1.00 67.68 104 PRO B CA 1
ATOM 1934 C C . PRO B 1 120 ? 11.352 45.979 55.708 1.00 72.55 104 PRO B C 1
ATOM 1935 O O . PRO B 1 120 ? 12.336 45.734 56.401 1.00 72.97 104 PRO B O 1
ATOM 1939 N N . ASP B 1 121 ? 10.281 46.610 56.175 1.00 67.64 105 ASP B N 1
ATOM 1940 C CA . ASP B 1 121 ? 10.256 47.089 57.553 1.00 70.88 105 ASP B CA 1
ATOM 1941 C C . ASP B 1 121 ? 9.036 46.638 58.342 1.00 69.87 105 ASP B C 1
ATOM 1942 O O . ASP B 1 121 ? 8.821 47.093 59.464 1.00 75.16 105 ASP B O 1
ATOM 1947 N N . ALA B 1 122 ? 8.232 45.750 57.770 1.00 66.01 106 ALA B N 1
ATOM 1948 C CA . ALA B 1 122 ? 7.141 45.185 58.551 1.00 73.39 106 ALA B CA 1
ATOM 1949 C C . ALA B 1 122 ? 7.684 44.180 59.587 1.00 73.79 106 ALA B C 1
ATOM 1950 O O . ALA B 1 122 ? 7.437 44.340 60.782 1.00 69.69 106 ALA B O 1
ATOM 1952 N N . PRO B 1 123 ? 8.401 43.124 59.152 1.00 71.78 107 PRO B N 1
ATOM 1953 C CA . PRO B 1 123 ? 8.429 42.402 57.877 1.00 65.91 107 PRO B CA 1
ATOM 1954 C C . PRO B 1 123 ? 7.300 41.379 57.928 1.00 69.18 107 PRO B C 1
ATOM 1955 O O . PRO B 1 123 ? 7.059 40.656 56.961 1.00 66.59 107 PRO B O 1
ATOM 1959 N N . GLY B 1 124 ? 6.609 41.335 59.065 1.00 69.56 108 GLY B N 1
ATOM 1960 C CA . GLY B 1 124 ? 5.503 40.416 59.268 1.00 69.27 108 GLY B CA 1
ATOM 1961 C C . GLY B 1 124 ? 4.203 40.885 58.642 1.00 70.56 108 GLY B C 1
ATOM 1962 O O . GLY B 1 124 ? 3.127 40.378 58.963 1.00 73.90 108 GLY B O 1
ATOM 1963 N N . THR B 1 125 ? 4.302 41.859 57.743 1.00 71.56 109 THR B N 1
ATOM 1964 C CA . THR B 1 125 ? 3.138 42.357 57.025 1.00 75.43 109 THR B CA 1
ATOM 1965 C C . THR B 1 125 ? 3.495 42.637 55.570 1.00 71.44 109 THR B C 1
ATOM 1966 O O . THR B 1 125 ? 2.623 42.891 54.740 1.00 72.28 109 THR B O 1
ATOM 1970 N N . ALA B 1 126 ? 4.786 42.591 55.266 1.00 73.98 110 ALA B N 1
ATOM 1971 C CA . ALA B 1 126 ? 5.234 42.723 53.889 1.00 72.09 110 ALA B CA 1
ATOM 1972 C C . ALA B 1 126 ? 4.820 41.486 53.102 1.00 69.66 110 ALA B C 1
ATOM 1973 O O . ALA B 1 126 ? 4.460 40.461 53.683 1.00 64.24 110 ALA B O 1
ATOM 1975 N N . ARG B 1 127 ? 4.860 41.586 51.780 1.00 68.13 111 ARG B N 1
ATOM 1976 C CA . ARG B 1 127 ? 4.605 40.436 50.925 1.00 59.26 111 ARG B CA 1
ATOM 1977 C C . ARG B 1 127 ? 5.650 40.406 49.822 1.00 57.71 111 ARG B C 1
ATOM 1978 O O . ARG B 1 127 ? 6.303 41.415 49.555 1.00 61.50 111 ARG B O 1
ATOM 1986 N N . ILE B 1 128 ? 5.819 39.250 49.191 1.00 54.54 112 ILE B N 1
ATOM 1987 C CA . ILE B 1 128 ? 6.814 39.108 48.138 1.00 54.16 112 ILE B CA 1
ATOM 1988 C C . ILE B 1 128 ? 6.148 38.783 46.811 1.00 54.11 112 ILE B C 1
ATOM 1989 O O . ILE B 1 128 ? 5.283 37.909 46.745 1.00 51.71 112 ILE B O 1
ATOM 1994 N N . HIS B 1 129 ? 6.533 39.494 45.757 1.00 50.96 113 HIS B N 1
ATOM 1995 C CA . HIS B 1 129 ? 6.113 39.092 44.424 1.00 49.71 113 HIS B CA 1
ATOM 1996 C C . HIS B 1 129 ? 7.270 38.475 43.655 1.00 48.82 113 HIS B C 1
ATOM 1997 O O . HIS B 1 129 ? 8.399 38.969 43.693 1.00 49.13 113 HIS B O 1
ATOM 2004 N N . ARG B 1 130 ? 6.967 37.387 42.957 1.00 46.77 114 ARG B N 1
ATOM 2005 C CA . ARG B 1 130 ? 7.954 36.658 42.184 1.00 46.67 114 ARG B CA 1
ATOM 2006 C C . ARG B 1 130 ? 7.351 36.221 40.855 1.00 42.24 114 ARG B C 1
ATOM 2007 O O . ARG B 1 130 ? 6.198 35.797 40.798 1.00 42.43 114 ARG B O 1
ATOM 2015 N N . THR B 1 131 ? 8.129 36.342 39.786 1.00 41.79 115 THR B N 1
ATOM 2016 C CA . THR B 1 131 ? 7.713 35.841 38.485 1.00 36.06 115 THR B CA 1
ATOM 2017 C C . THR B 1 131 ? 8.655 34.720 38.072 1.00 42.46 115 THR B C 1
ATOM 2018 O O . THR B 1 131 ? 9.877 34.889 38.096 1.00 33.92 115 THR B O 1
ATOM 2022 N N . ALA B 1 132 ? 8.088 33.576 37.702 1.00 39.68 116 ALA B N 1
ATOM 2023 C CA . ALA B 1 132 ? 8.892 32.415 37.338 1.00 38.48 116 ALA B CA 1
ATOM 2024 C C . ALA B 1 132 ? 8.338 31.705 36.113 1.00 40.83 116 ALA B C 1
ATOM 2025 O O . ALA B 1 132 ? 7.146 31.788 35.812 1.00 34.25 116 ALA B O 1
ATOM 2027 N N . MET B 1 133 ? 9.218 31.004 35.410 1.00 35.21 117 MET B N 1
ATOM 2028 C CA . MET B 1 133 ? 8.807 30.150 34.307 1.00 29.91 117 MET B CA 1
ATOM 2029 C C . MET B 1 133 ? 9.335 28.746 34.574 1.00 33.33 117 MET B C 1
ATOM 2030 O O . MET B 1 133 ? 10.550 28.530 34.666 1.00 36.19 117 MET B O 1
ATOM 2035 N N . LEU B 1 134 ? 8.413 27.801 34.726 1.00 29.37 118 LEU B N 1
ATOM 2036 C CA . LEU B 1 134 ? 8.753 26.449 35.153 1.00 31.18 118 LEU B CA 1
ATOM 2037 C C . LEU B 1 134 ? 8.931 25.517 33.964 1.00 35.27 118 LEU B C 1
ATOM 2038 O O . LEU B 1 134 ? 8.076 25.459 33.080 1.00 35.80 118 LEU B O 1
ATOM 2043 N N . VAL B 1 135 ? 10.040 24.786 33.947 1.00 32.58 119 VAL B N 1
ATOM 2044 C CA . VAL B 1 135 ? 10.230 23.716 32.978 1.00 31.60 119 VAL B CA 1
ATOM 2045 C C . VAL B 1 135 ? 9.974 22.398 33.699 1.00 35.95 119 VAL B C 1
ATOM 2046 O O . VAL B 1 135 ? 10.697 22.043 34.632 1.00 33.49 119 VAL B O 1
ATOM 2050 N N . ILE B 1 136 ? 8.930 21.690 33.278 1.00 37.39 120 ILE B N 1
ATOM 2051 C CA . ILE B 1 136 ? 8.461 20.508 33.993 1.00 35.38 120 ILE B CA 1
ATOM 2052 C C . ILE B 1 136 ? 8.610 19.239 33.161 1.00 37.01 120 ILE B C 1
ATOM 2053 O O . ILE B 1 136 ? 8.070 19.143 32.059 1.00 33.29 120 ILE B O 1
ATOM 2058 N N . ARG B 1 137 ? 9.345 18.266 33.691 1.00 34.80 121 ARG B N 1
ATOM 2059 C CA . ARG B 1 137 ? 9.478 16.972 33.034 1.00 32.67 121 ARG B CA 1
ATOM 2060 C C . ARG B 1 137 ? 8.562 15.946 33.696 1.00 35.31 121 ARG B C 1
ATOM 2061 O O . ARG B 1 137 ? 8.653 15.700 34.901 1.00 32.34 121 ARG B O 1
ATOM 2069 N N . MET B 1 138 ? 7.672 15.358 32.906 1.00 34.36 122 MET B N 1
ATOM 2070 C CA . MET B 1 138 ? 6.750 14.353 33.418 1.00 36.17 122 MET B CA 1
ATOM 2071 C C . MET B 1 138 ? 6.944 13.019 32.711 1.00 31.27 122 MET B C 1
ATOM 2072 O O . MET B 1 138 ? 7.261 12.979 31.520 1.00 33.39 122 MET B O 1
ATOM 2077 N N . ASP B 1 139 ? 6.760 11.926 33.447 1.00 34.90 123 ASP B N 1
ATOM 2078 C CA . ASP B 1 139 ? 6.845 10.601 32.843 1.00 36.89 123 ASP B CA 1
ATOM 2079 C C . ASP B 1 139 ? 5.469 10.116 32.384 1.00 38.18 123 ASP B C 1
ATOM 2080 O O . ASP B 1 139 ? 4.498 10.876 32.401 1.00 40.57 123 ASP B O 1
ATOM 2085 N N . ALA B 1 140 ? 5.390 8.849 31.990 1.00 34.03 124 ALA B N 1
ATOM 2086 C CA . ALA B 1 140 ? 4.158 8.284 31.448 1.00 43.21 124 ALA B CA 1
ATOM 2087 C C . ALA B 1 140 ? 3.030 8.177 32.475 1.00 41.41 124 ALA B C 1
ATOM 2088 O O . ALA B 1 140 ? 1.860 8.078 32.102 1.00 48.81 124 ALA B O 1
ATOM 2090 N N . SER B 1 141 ? 3.375 8.187 33.761 1.00 41.33 125 SER B N 1
ATOM 2091 C CA . SER B 1 141 ? 2.367 8.065 34.816 1.00 46.03 125 SER B CA 1
ATOM 2092 C C . SER B 1 141 ? 1.784 9.416 35.228 1.00 46.19 125 SER B C 1
ATOM 2093 O O . SER B 1 141 ? 0.815 9.478 35.988 1.00 49.67 125 SER B O 1
ATOM 2096 N N . GLY B 1 142 ? 2.372 10.495 34.723 1.00 44.23 126 GLY B N 1
ATOM 2097 C CA . GLY B 1 142 ? 1.909 11.830 35.055 1.00 47.36 126 GLY B CA 1
ATOM 2098 C C . GLY B 1 142 ? 2.691 12.445 36.198 1.00 47.27 126 GLY B C 1
ATOM 2099 O O . GLY B 1 142 ? 2.478 13.601 36.563 1.00 46.53 126 GLY B O 1
ATOM 2100 N N . LEU B 1 143 ? 3.604 11.666 36.765 1.00 36.71 127 LEU B N 1
ATOM 2101 C CA . LEU B 1 143 ? 4.433 12.130 37.867 1.00 35.34 127 LEU B CA 1
ATOM 2102 C C . LEU B 1 143 ? 5.507 13.098 37.378 1.00 35.47 127 LEU B C 1
ATOM 2103 O O . LEU B 1 143 ? 6.067 12.925 36.292 1.00 31.00 127 LEU B O 1
ATOM 2108 N N . ILE B 1 144 ? 5.785 14.121 38.181 1.00 33.08 128 ILE B N 1
ATOM 2109 C CA . ILE B 1 144 ? 6.866 15.053 37.888 1.00 33.87 128 ILE B CA 1
ATOM 2110 C C . ILE B 1 144 ? 8.195 14.410 38.261 1.00 29.74 128 ILE B C 1
ATOM 2111 O O . ILE B 1 144 ? 8.410 14.045 39.419 1.00 29.96 128 ILE B O 1
ATOM 2116 N N . ARG B 1 145 ? 9.074 14.263 37.273 1.00 32.27 129 ARG B N 1
ATOM 2117 C CA . ARG B 1 145 ? 10.399 13.689 37.488 1.00 26.63 129 ARG B CA 1
ATOM 2118 C C . ARG B 1 145 ? 11.419 14.790 37.711 1.00 35.42 129 ARG B C 1
ATOM 2119 O O . ARG B 1 145 ? 12.441 14.589 38.367 1.00 27.75 129 ARG B O 1
ATOM 2127 N N . HIS B 1 146 ? 11.134 15.960 37.157 1.00 31.40 130 HIS B N 1
ATOM 2128 C CA . HIS B 1 146 ? 12.063 17.072 37.237 1.00 32.92 130 HIS B CA 1
ATOM 2129 C C . HIS B 1 146 ? 11.304 18.373 37.034 1.00 31.41 130 HIS B C 1
ATOM 2130 O O . HIS B 1 146 ? 10.488 18.490 36.115 1.00 32.80 130 HIS B O 1
ATOM 2137 N N . LEU B 1 147 ? 11.552 19.341 37.909 1.00 28.14 131 LEU B N 1
ATOM 2138 C CA . LEU B 1 147 ? 10.958 20.662 37.762 1.00 31.45 131 LEU B CA 1
ATOM 2139 C C . LEU B 1 147 ? 12.026 21.725 37.953 1.00 28.24 131 LEU B C 1
ATOM 2140 O O . LEU B 1 147 ? 12.690 21.782 38.990 1.00 31.03 131 LEU B O 1
ATOM 2145 N N . LYS B 1 148 ? 12.188 22.564 36.938 1.00 28.22 132 LYS B N 1
ATOM 2146 C CA . LYS B 1 148 ? 13.114 23.680 37.007 1.00 34.49 132 LYS B CA 1
ATOM 2147 C C . LYS B 1 148 ? 12.333 24.982 37.074 1.00 32.98 132 LYS B C 1
ATOM 2148 O O . LYS B 1 148 ? 11.640 25.341 36.121 1.00 34.07 132 LYS B O 1
ATOM 2154 N N . SER B 1 149 ? 12.436 25.687 38.195 1.00 23.89 133 SER B N 1
ATOM 2155 C CA . SER B 1 149 ? 11.812 26.998 38.305 1.00 33.22 133 SER B CA 1
ATOM 2156 C C . SER B 1 149 ? 12.843 28.087 38.065 1.00 31.04 133 SER B C 1
ATOM 2157 O O . SER B 1 149 ? 13.745 28.296 38.882 1.00 33.62 133 SER B O 1
ATOM 2160 N N . TYR B 1 150 ? 12.709 28.768 36.932 1.00 27.96 134 TYR B N 1
ATOM 2161 C CA . TYR B 1 150 ? 13.611 29.848 36.562 1.00 31.66 134 TYR B CA 1
ATOM 2162 C C . TYR B 1 150 ? 13.095 31.182 37.077 1.00 36.16 134 TYR B C 1
ATOM 2163 O O . TYR B 1 150 ? 12.041 31.656 36.651 1.00 35.05 134 TYR B O 1
ATOM 2172 N N . TRP B 1 151 ? 13.838 31.777 38.001 1.00 33.23 135 TRP B N 1
ATOM 2173 C CA . TRP B 1 151 ? 13.573 33.139 38.440 1.00 36.98 135 TRP B CA 1
ATOM 2174 C C . TRP B 1 151 ? 14.816 33.708 39.091 1.00 35.90 135 TRP B C 1
ATOM 2175 O O . TRP B 1 151 ? 15.457 33.047 39.906 1.00 38.05 135 TRP B O 1
ATOM 2186 N N . GLY B 1 152 ? 15.164 34.931 38.715 1.00 41.59 136 GLY B N 1
ATOM 2187 C CA . GLY B 1 152 ? 16.336 35.576 39.268 1.00 42.09 136 GLY B CA 1
ATOM 2188 C C . GLY B 1 152 ? 15.960 36.611 40.307 1.00 40.92 136 GLY B C 1
ATOM 2189 O O . GLY B 1 152 ? 14.792 36.744 40.680 1.00 40.67 136 GLY B O 1
ATOM 2190 N N . THR B 1 153 ? 16.961 37.349 40.772 1.00 42.19 137 THR B N 1
ATOM 2191 C CA . THR B 1 153 ? 16.754 38.397 41.760 1.00 40.46 137 THR B CA 1
ATOM 2192 C C . THR B 1 153 ? 15.934 39.542 41.168 1.00 41.99 137 THR B C 1
ATOM 2193 O O . THR B 1 153 ? 15.238 40.260 41.890 1.00 53.80 137 THR B O 1
ATOM 2197 N N . SER B 1 154 ? 16.009 39.695 39.848 1.00 39.93 138 SER B N 1
ATOM 2198 C CA . SER B 1 154 ? 15.267 40.742 39.145 1.00 38.38 138 SER B CA 1
ATOM 2199 C C . SER B 1 154 ? 13.837 40.316 38.834 1.00 43.06 138 SER B C 1
ATOM 2200 O O . SER B 1 154 ? 13.069 41.070 38.232 1.00 44.07 138 SER B O 1
ATOM 2203 N N . ASP B 1 155 ? 13.488 39.099 39.239 1.00 40.62 139 ASP B N 1
ATOM 2204 C CA . ASP B 1 155 ? 12.130 38.599 39.086 1.00 46.56 139 ASP B CA 1
ATOM 2205 C C . ASP B 1 155 ? 11.497 38.490 40.464 1.00 44.40 139 ASP B C 1
ATOM 2206 O O . ASP B 1 155 ? 10.434 37.893 40.635 1.00 41.13 139 ASP B O 1
ATOM 2211 N N . LEU B 1 156 ? 12.170 39.091 41.439 1.00 40.82 140 LEU B N 1
ATOM 2212 C CA . LEU B 1 156 ? 11.780 39.011 42.839 1.00 45.45 140 LEU B CA 1
ATOM 2213 C C . LEU B 1 156 ? 11.588 40.421 43.400 1.00 51.92 140 LEU B C 1
ATOM 2214 O O . LEU B 1 156 ? 12.508 41.241 43.363 1.00 56.01 140 LEU B O 1
ATOM 2219 N N . THR B 1 157 ? 10.396 40.701 43.919 1.00 56.09 141 THR B N 1
ATOM 2220 C CA . THR B 1 157 ? 10.068 42.038 44.409 1.00 57.00 141 THR B CA 1
ATOM 2221 C C . THR B 1 157 ? 9.399 41.992 45.786 1.00 59.77 141 THR B C 1
ATOM 2222 O O . THR B 1 157 ? 8.579 41.113 46.055 1.00 55.14 141 THR B O 1
ATOM 2226 N N . VAL B 1 158 ? 9.772 42.928 46.658 1.00 67.14 142 VAL B N 1
ATOM 2227 C CA . VAL B 1 158 ? 9.159 43.052 47.976 1.00 67.92 142 VAL B CA 1
ATOM 2228 C C . VAL B 1 158 ? 8.061 44.108 47.942 1.00 68.16 142 VAL B C 1
ATOM 2229 O O . VAL B 1 158 ? 8.348 45.298 47.861 1.00 73.70 142 VAL B O 1
ATOM 2233 N N . LEU B 1 159 ? 6.805 43.676 48.014 1.00 62.99 143 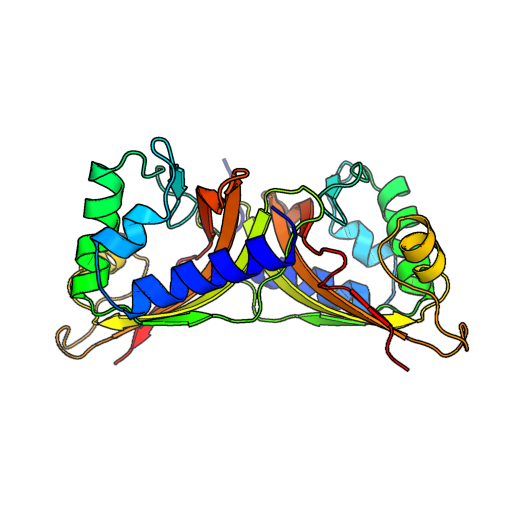LEU B N 1
ATOM 2234 C CA . LEU B 1 159 ? 5.673 44.596 47.922 1.00 69.05 143 LEU B CA 1
ATOM 2235 C C . LEU B 1 159 ? 5.388 45.340 49.233 1.00 78.21 143 LEU B C 1
ATOM 2236 O O . LEU B 1 159 ? 6.287 45.946 49.821 1.00 74.90 143 LEU B O 1
ATOM 2241 N N . GLY B 1 160 ? 4.138 45.289 49.688 1.00 82.59 144 GLY B N 1
ATOM 2242 C CA . GLY B 1 160 ? 3.704 46.094 50.819 1.00 84.59 144 GLY B CA 1
ATOM 2243 C C . GLY B 1 160 ? 3.757 45.425 52.180 1.00 84.85 144 GLY B C 1
ATOM 2244 O O . GLY B 1 160 ? 4.587 45.778 53.022 1.00 86.02 144 GLY B O 1
#

Sequence (291 aa):
MNEFARKKRALEHSRRINAGDLDAIIDLYAPDAVLEDPVGLPPVTGHDALRAHYEPLLAAHLREEAAEPVAGQDATHALIQISSVMDYLPVGPLYAERGWLKAPDAPGTARIHRTAMLVIRMDASGLIRHLKSYWGTSDLTVLGGRHMNEFARKKRALEHSRRINAGDLDAIIDLYAPDAVLEDPVGLPPVTGHDALRAHYEPLLAAHLREEAAEPVAGQDATHALIQISSVMDYLPVGPLYAERGWLKAPDAPGTARIHRTAMLVIRMDASGLIRHLKSYWGTSDLTVLG

InterPro domains:
  IPR032710 NTF2-like domain superfamily [SSF54427] (8-141)
  IPR037401 SnoaL-like domain [PF12680] (14-77)

Nearest PDB structures (foldseek):
  3wmd-assembly1_A  TM=1.007E+00  e=4.290E-31  Streptomyces virginiae
  4rzm-assembly1_A  TM=9.518E-01  e=3.744E-16  Streptomyces lasalocidi
  5cxo-assembly1_A  TM=9.594E-01  e=7.619E-13  Streptomyces albus
  1w6y-assembly1_A-2  TM=9.274E-01  e=7.972E-10  Pseudomonas putida
  6p44-assembly1_B  TM=8.776E-01  e=1.849E-08  Mycolicibacterium hassiacum DSM 44199

Secondary structure (DSSP, 8-state):
--HHHHHHHHHHHHHHHHHT-HHHHHTTEEEEEEEESSBTBPPEESHHHHHHHHHHHHHTT-EEEE---EE-TTSSEEEEEEEEEEESTTTHHHHHHHTSS---S-SSS-EEEEEEEEEEEE-TTS-EEEEEEE--GGGEEEE-/-----HHHHHHHHHHHHHHHHHT-HHHHHHTEEEEEEEESSBTBPPEESHHHHHHHHHHHHHTT-EEEE---EE-SSSSEEEEEEEEEEESTTTHHHHHHHTS----S--SS-EEEEEEEEEEEE-TTS-EEEEEEE--GGGEEE--